Protein AF-A0A934YMT5-F1 (afdb_monomer)

Structure (mmCIF, N/CA/C/O backbone):
data_AF-A0A934YMT5-F1
#
_entry.id   AF-A0A934YMT5-F1
#
loop_
_atom_site.group_PDB
_atom_site.id
_atom_site.type_symbol
_atom_site.label_atom_id
_atom_site.label_alt_id
_atom_site.label_comp_id
_atom_site.label_asym_id
_atom_site.label_entity_id
_atom_site.label_seq_id
_atom_site.pdbx_PDB_ins_code
_atom_site.Cartn_x
_atom_site.Cartn_y
_atom_site.Cartn_z
_atom_site.occupancy
_atom_site.B_iso_or_equiv
_atom_site.auth_seq_id
_atom_site.auth_comp_id
_atom_site.auth_asym_id
_atom_site.auth_atom_id
_atom_site.pdbx_PDB_model_num
ATOM 1 N N . MET A 1 1 ? -39.160 -23.203 -34.535 1.00 41.34 1 MET A N 1
ATOM 2 C CA . MET A 1 1 ? -38.185 -22.543 -35.437 1.00 41.34 1 MET A CA 1
ATOM 3 C C . MET A 1 1 ? -38.572 -21.071 -35.414 1.00 41.34 1 MET A C 1
ATOM 5 O O . MET A 1 1 ? -39.717 -20.798 -35.720 1.00 41.34 1 MET A O 1
ATOM 9 N N . PHE A 1 2 ? -37.826 -20.118 -34.861 1.00 33.72 2 PHE A N 1
ATOM 10 C CA . PHE A 1 2 ? -36.416 -19.795 -35.065 1.00 33.72 2 PHE A CA 1
ATOM 11 C C . PHE A 1 2 ? -35.796 -19.212 -33.784 1.00 33.72 2 PHE A C 1
ATOM 13 O O . PHE A 1 2 ? -36.423 -18.409 -33.099 1.00 33.72 2 PHE A O 1
ATOM 20 N N . ALA A 1 3 ? -34.560 -19.614 -33.491 1.00 38.00 3 ALA A N 1
ATOM 21 C CA . ALA A 1 3 ? -33.675 -18.947 -32.544 1.00 38.00 3 ALA A CA 1
ATOM 22 C C . ALA A 1 3 ? -32.803 -17.954 -33.328 1.00 38.00 3 ALA A C 1
ATOM 24 O O . ALA A 1 3 ? -32.240 -18.323 -34.356 1.00 38.00 3 ALA A O 1
ATOM 25 N N . GLY A 1 4 ? -32.696 -16.712 -32.857 1.00 36.62 4 GLY A N 1
ATOM 26 C CA . GLY A 1 4 ? -31.834 -15.682 -33.439 1.00 36.62 4 GLY A CA 1
ATOM 27 C C . GLY A 1 4 ? -31.045 -14.991 -32.337 1.00 36.62 4 GLY A C 1
ATOM 28 O O . GLY A 1 4 ? -31.452 -13.944 -31.848 1.00 36.62 4 GLY A O 1
ATOM 29 N N . GLY A 1 5 ? -29.954 -15.626 -31.903 1.00 38.06 5 GLY A N 1
ATOM 30 C CA . GLY A 1 5 ? -28.989 -15.033 -30.983 1.00 38.06 5 GLY A CA 1
ATOM 31 C C . GLY A 1 5 ? -28.155 -13.974 -31.699 1.00 38.06 5 GLY A C 1
ATOM 32 O O . GLY A 1 5 ? -27.601 -14.228 -32.766 1.00 38.06 5 GLY A O 1
ATOM 33 N N . VAL A 1 6 ? -28.076 -12.783 -31.110 1.00 37.28 6 VAL A N 1
ATOM 34 C CA . VAL A 1 6 ? -27.176 -11.715 -31.548 1.00 37.28 6 VAL A CA 1
ATOM 35 C C . VAL A 1 6 ? -25.778 -12.046 -31.029 1.00 37.28 6 VAL A C 1
ATOM 37 O O . VAL A 1 6 ? -25.510 -11.955 -29.833 1.00 37.28 6 VAL A O 1
ATOM 40 N N . SER A 1 7 ? -24.894 -12.466 -31.930 1.00 39.88 7 SER A N 1
ATOM 41 C CA . SER A 1 7 ? -23.474 -12.663 -31.643 1.00 39.88 7 SER A CA 1
ATOM 42 C C . SER A 1 7 ? -22.788 -11.304 -31.526 1.00 39.88 7 SER A C 1
ATOM 44 O O . SER A 1 7 ? -22.722 -10.545 -32.491 1.00 39.88 7 SER A O 1
ATOM 46 N N . VAL A 1 8 ? -22.270 -10.995 -30.339 1.00 37.81 8 VAL A N 1
ATOM 47 C CA . VAL A 1 8 ? -21.387 -9.848 -30.113 1.00 37.81 8 VAL A CA 1
ATOM 48 C C . VAL A 1 8 ? -20.026 -10.186 -30.723 1.00 37.81 8 VAL A C 1
ATOM 50 O O . VAL A 1 8 ? -19.310 -11.049 -30.218 1.00 37.81 8 VAL A O 1
ATOM 53 N N . SER A 1 9 ? -19.679 -9.531 -31.830 1.00 41.75 9 SER A N 1
ATOM 54 C CA . SER A 1 9 ? -18.351 -9.622 -32.436 1.00 41.75 9 SER A CA 1
ATOM 55 C C . SER A 1 9 ? -17.320 -9.025 -31.480 1.00 41.75 9 SER A C 1
ATOM 57 O O . SER A 1 9 ? -17.305 -7.817 -31.245 1.00 41.75 9 SER A O 1
ATOM 59 N N . ALA A 1 10 ? -16.460 -9.871 -30.917 1.00 40.41 10 ALA A N 1
ATOM 60 C CA . ALA A 1 10 ? -15.280 -9.424 -30.198 1.00 40.41 10 ALA A CA 1
ATOM 61 C C . ALA A 1 10 ? -14.370 -8.671 -31.179 1.00 40.41 10 ALA A C 1
ATOM 63 O O . ALA A 1 10 ? -13.837 -9.265 -32.117 1.00 40.41 10 ALA A O 1
ATOM 64 N N . SER A 1 11 ? -14.193 -7.365 -30.968 1.00 39.66 11 SER A N 1
ATOM 65 C CA . SER A 1 11 ? -13.089 -6.622 -31.570 1.00 39.66 11 SER A CA 1
ATOM 66 C C . SER A 1 11 ? -11.792 -7.286 -31.124 1.00 39.66 11 SER A C 1
ATOM 68 O O . SER A 1 11 ? -11.364 -7.126 -29.981 1.00 39.66 11 SER A O 1
ATOM 70 N N . ALA A 1 12 ? -11.189 -8.071 -32.015 1.00 42.81 12 ALA A N 1
ATOM 71 C CA . ALA A 1 12 ? -9.830 -8.538 -31.847 1.00 42.81 12 ALA A CA 1
ATOM 72 C C . ALA A 1 12 ? -8.948 -7.292 -31.744 1.00 42.81 12 ALA A C 1
ATOM 74 O O . ALA A 1 12 ? -8.786 -6.554 -32.716 1.00 42.81 12 ALA A O 1
ATOM 75 N N . VAL A 1 13 ? -8.425 -7.028 -30.548 1.00 40.69 13 VAL A N 1
ATOM 76 C CA . VAL A 1 13 ? -7.322 -6.088 -30.373 1.00 40.69 13 VAL A CA 1
ATOM 77 C C . VAL A 1 13 ? -6.210 -6.623 -31.265 1.00 40.69 13 VAL A C 1
ATOM 79 O O . VAL A 1 13 ? -5.659 -7.690 -30.992 1.00 40.69 13 VAL A O 1
ATOM 82 N N . ALA A 1 14 ? -5.973 -5.955 -32.394 1.00 48.72 14 ALA A N 1
ATOM 83 C CA . ALA A 1 14 ? -4.925 -6.347 -33.317 1.00 48.72 14 ALA A CA 1
ATOM 84 C C . ALA A 1 14 ? -3.621 -6.400 -32.519 1.00 48.72 14 ALA A C 1
ATOM 86 O O . ALA A 1 14 ? -3.263 -5.425 -31.854 1.00 48.72 14 ALA A O 1
ATOM 87 N N . ALA A 1 15 ? -2.951 -7.555 -32.534 1.00 48.06 15 ALA A N 1
ATOM 88 C CA . ALA A 1 15 ? -1.628 -7.661 -31.944 1.00 48.06 15 ALA A CA 1
ATOM 89 C C . ALA A 1 15 ? -0.752 -6.545 -32.541 1.00 48.06 15 ALA A C 1
ATOM 91 O O . ALA A 1 15 ? -0.858 -6.284 -33.747 1.00 48.06 15 ALA A O 1
ATOM 92 N N . PRO A 1 16 ? 0.065 -5.857 -31.725 1.00 55.25 16 PRO A N 1
ATOM 93 C CA . PRO A 1 16 ? 0.937 -4.811 -32.235 1.00 55.25 16 PRO A CA 1
ATOM 94 C C . PRO A 1 16 ? 1.795 -5.380 -33.375 1.00 55.25 16 PRO A C 1
ATOM 96 O O . PRO A 1 16 ? 2.191 -6.551 -33.318 1.00 55.25 16 PRO A O 1
ATOM 99 N N . PRO A 1 17 ? 2.037 -4.597 -34.439 1.00 53.50 17 PRO A N 1
ATOM 100 C CA . PRO A 1 17 ? 2.792 -5.084 -35.579 1.00 53.50 17 PRO A CA 1
ATOM 101 C C . PRO A 1 17 ? 4.208 -5.495 -35.142 1.00 53.50 17 PRO A C 1
ATOM 103 O O . PRO A 1 17 ? 4.767 -4.889 -34.228 1.00 53.50 17 PRO A O 1
ATOM 106 N N . PRO A 1 18 ? 4.792 -6.528 -35.774 1.00 62.19 18 PRO A N 1
ATOM 107 C CA . PRO A 1 18 ? 6.172 -6.917 -35.517 1.00 62.19 18 PRO A CA 1
ATOM 108 C C . PRO A 1 18 ? 7.135 -5.786 -35.893 1.00 62.19 18 PRO A C 1
ATOM 110 O O . PRO A 1 18 ? 6.915 -5.078 -36.880 1.00 62.19 18 PRO A O 1
ATOM 113 N N . ASP A 1 19 ? 8.229 -5.655 -35.145 1.00 62.91 19 ASP A N 1
ATOM 114 C CA . ASP A 1 19 ? 9.276 -4.683 -35.454 1.00 62.91 19 ASP A CA 1
ATOM 115 C C . ASP A 1 19 ? 10.046 -5.131 -36.697 1.00 62.91 19 ASP A C 1
ATOM 117 O O . ASP A 1 19 ? 10.652 -6.208 -36.708 1.00 62.91 19 ASP A O 1
ATOM 121 N N . CYS A 1 20 ? 10.024 -4.303 -37.746 1.00 63.94 20 CYS A N 1
ATOM 122 C CA . CYS A 1 20 ? 10.660 -4.591 -39.029 1.00 63.94 20 CYS A CA 1
ATOM 123 C C . CYS A 1 20 ? 11.733 -3.547 -39.386 1.00 63.94 20 CYS A C 1
ATOM 125 O O . CYS A 1 20 ? 11.503 -2.345 -39.264 1.00 63.94 20 CYS A O 1
ATOM 127 N N . GLY A 1 21 ? 12.893 -3.989 -39.883 1.00 65.25 21 GLY A N 1
ATOM 128 C CA . GLY A 1 21 ? 14.029 -3.112 -40.205 1.00 65.25 21 GLY A CA 1
ATOM 129 C C . GLY A 1 21 ? 14.984 -3.697 -41.248 1.00 65.25 21 GLY A C 1
ATOM 130 O O . GLY A 1 21 ? 14.818 -4.838 -41.671 1.00 65.25 21 GLY A O 1
ATOM 131 N N . THR A 1 22 ? 15.974 -2.913 -41.686 1.00 58.25 22 THR A N 1
ATOM 132 C CA . THR A 1 22 ? 16.955 -3.317 -42.718 1.00 58.25 22 THR A CA 1
ATOM 133 C C . THR A 1 22 ? 18.221 -3.922 -42.097 1.00 58.25 22 THR A C 1
ATOM 135 O O . THR A 1 22 ? 18.597 -3.505 -41.003 1.00 58.25 22 THR A O 1
ATOM 138 N N . GLY A 1 23 ? 18.895 -4.897 -42.741 1.00 55.75 23 GLY A N 1
ATOM 139 C CA . GLY A 1 23 ? 20.159 -5.385 -42.154 1.00 55.75 23 GLY A CA 1
ATOM 140 C C . GLY A 1 23 ? 21.052 -6.435 -42.836 1.00 55.75 23 GLY A C 1
ATOM 141 O O . GLY A 1 23 ? 22.239 -6.385 -42.550 1.00 55.75 23 GLY A O 1
ATOM 142 N N . LEU A 1 24 ? 20.590 -7.364 -43.694 1.00 51.75 24 LEU A N 1
ATOM 143 C CA . LEU A 1 24 ? 21.428 -8.461 -44.274 1.00 51.75 24 LEU A CA 1
ATOM 144 C C . LEU A 1 24 ? 20.864 -9.007 -45.6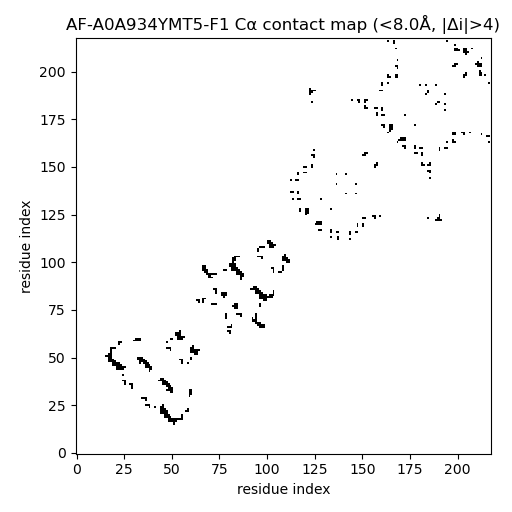21 1.00 51.75 24 LEU A C 1
ATOM 146 O O . LEU A 1 24 ? 20.193 -8.252 -46.314 1.00 51.75 24 LEU A O 1
ATOM 150 N N . VAL A 1 25 ? 21.144 -10.260 -46.034 1.00 56.66 25 VAL A N 1
ATOM 151 C CA . VAL A 1 25 ? 20.619 -10.976 -47.233 1.00 56.66 25 VAL A CA 1
ATOM 152 C C . VAL A 1 25 ? 19.818 -12.213 -46.773 1.00 56.66 25 VAL A C 1
ATOM 154 O O . VAL A 1 25 ? 20.349 -12.997 -45.987 1.00 56.66 25 VAL A O 1
ATOM 157 N N . CYS A 1 26 ? 18.577 -12.434 -47.253 1.00 57.91 26 CYS A N 1
ATOM 158 C CA . CYS A 1 26 ? 17.745 -13.617 -46.915 1.00 57.91 26 CYS A CA 1
ATOM 159 C C . CYS A 1 26 ? 18.254 -14.903 -47.622 1.00 57.91 26 CYS A C 1
ATOM 161 O O . CYS A 1 26 ? 17.485 -15.602 -48.287 1.00 57.91 26 CYS A O 1
ATOM 163 N N . ALA A 1 27 ? 19.541 -15.235 -47.545 1.00 54.91 27 ALA A N 1
ATOM 164 C CA . ALA A 1 27 ? 20.053 -16.460 -48.156 1.00 54.91 27 ALA A CA 1
ATOM 165 C C . ALA A 1 27 ? 19.703 -17.677 -47.274 1.00 54.91 27 ALA A C 1
ATOM 167 O O . ALA A 1 27 ? 20.425 -17.988 -46.333 1.00 54.91 27 ALA A O 1
ATOM 168 N N . GLY A 1 28 ? 18.586 -18.354 -47.572 1.00 56.03 28 GLY A N 1
ATOM 169 C CA . GLY A 1 28 ? 18.241 -19.668 -46.997 1.00 56.03 28 GLY A CA 1
ATOM 170 C C . GLY A 1 28 ? 17.087 -19.718 -45.983 1.00 56.03 28 GLY A C 1
ATOM 171 O O . GLY A 1 28 ? 16.800 -20.797 -45.475 1.00 56.03 28 GLY A O 1
ATOM 172 N N . GLY A 1 29 ? 16.396 -18.602 -45.715 1.00 55.12 29 GLY A N 1
ATOM 173 C CA . GLY A 1 29 ? 15.238 -18.540 -44.805 1.00 55.12 29 GLY A CA 1
ATOM 174 C C . GLY A 1 29 ? 15.438 -17.598 -43.606 1.00 55.12 29 GLY A C 1
ATOM 175 O O . GLY A 1 29 ? 16.499 -16.984 -43.480 1.00 55.12 29 GLY A O 1
ATOM 176 N N . PRO A 1 30 ? 14.417 -17.414 -42.745 1.00 52.75 30 PRO A N 1
ATOM 177 C CA . PRO A 1 30 ? 14.550 -16.608 -41.532 1.00 52.75 30 PRO A CA 1
ATOM 178 C C . PRO A 1 30 ? 15.609 -17.205 -40.592 1.00 52.75 30 PRO A C 1
ATOM 180 O O . PRO A 1 30 ? 15.679 -18.420 -40.407 1.00 52.75 30 PRO A O 1
ATOM 183 N N . THR A 1 31 ? 16.433 -16.351 -39.979 1.00 56.56 31 THR A N 1
ATOM 184 C CA . THR A 1 31 ? 17.328 -16.755 -38.886 1.00 56.56 31 THR A CA 1
ATOM 185 C C . THR A 1 31 ? 16.506 -17.233 -37.684 1.00 56.56 31 THR A C 1
ATOM 187 O O . THR A 1 31 ? 15.353 -16.832 -37.511 1.00 56.56 31 THR A O 1
ATOM 190 N N . ALA A 1 32 ? 17.081 -18.106 -36.847 1.00 48.47 32 ALA A N 1
ATOM 191 C CA . ALA A 1 32 ? 16.397 -18.643 -35.670 1.00 48.47 32 ALA A CA 1
ATOM 192 C C . ALA A 1 32 ? 15.823 -17.508 -34.797 1.00 48.47 32 ALA A C 1
ATOM 194 O O . ALA A 1 32 ? 16.573 -16.680 -34.282 1.00 48.47 32 ALA A O 1
ATOM 195 N N . GLY A 1 33 ? 14.493 -17.471 -34.661 1.00 50.56 33 GLY A N 1
ATOM 196 C CA . GLY A 1 33 ? 13.767 -16.465 -33.878 1.00 50.56 33 GLY A CA 1
ATOM 197 C C . GLY A 1 33 ? 13.123 -15.321 -34.673 1.00 50.56 33 GLY A C 1
ATOM 198 O O . GLY A 1 33 ? 12.345 -14.581 -34.085 1.00 50.56 33 GLY A O 1
ATOM 199 N N . ALA A 1 34 ? 13.371 -15.173 -35.980 1.00 57.31 34 ALA A N 1
ATOM 200 C CA . ALA A 1 34 ? 12.666 -14.187 -36.808 1.00 57.31 34 ALA A CA 1
ATOM 201 C C . ALA A 1 34 ? 11.275 -14.687 -37.232 1.00 57.31 34 ALA A C 1
ATOM 203 O O . ALA A 1 34 ? 11.108 -15.854 -37.588 1.00 57.31 34 ALA A O 1
ATOM 204 N N . SER A 1 35 ? 10.276 -13.798 -37.227 1.00 63.50 35 SER A N 1
ATOM 205 C CA . SER A 1 35 ? 8.903 -14.132 -37.635 1.00 63.50 35 SER A CA 1
ATOM 206 C C . SER A 1 35 ? 8.717 -14.076 -39.155 1.00 63.50 35 SER A C 1
ATOM 208 O O . SER A 1 35 ? 7.871 -14.791 -39.689 1.00 63.50 35 SER A O 1
ATOM 210 N N . ALA A 1 36 ? 9.522 -13.270 -39.864 1.00 60.84 36 ALA A N 1
ATOM 211 C CA . ALA A 1 36 ? 9.573 -13.222 -41.328 1.00 60.84 36 ALA A CA 1
ATOM 212 C C . ALA A 1 36 ? 10.851 -12.528 -41.854 1.00 60.84 36 ALA A C 1
ATOM 214 O O . ALA A 1 36 ? 11.455 -11.699 -41.172 1.00 60.84 36 ALA A O 1
ATOM 215 N N . CYS A 1 37 ? 11.229 -12.826 -43.103 1.00 65.62 37 CYS A N 1
ATOM 216 C CA . CYS A 1 37 ? 12.281 -12.137 -43.867 1.00 65.62 37 CYS A CA 1
ATOM 217 C C . CYS A 1 37 ? 11.737 -11.801 -45.260 1.00 65.62 37 CYS A C 1
ATOM 219 O O . CYS A 1 37 ? 11.146 -12.667 -45.908 1.00 65.62 37 CYS A O 1
ATOM 221 N N . ARG A 1 38 ? 11.919 -10.564 -45.738 1.00 66.38 38 ARG A N 1
ATOM 222 C CA . ARG A 1 38 ? 11.535 -10.159 -47.099 1.00 66.38 38 ARG A CA 1
ATOM 223 C C . ARG A 1 38 ? 12.666 -9.393 -47.775 1.00 66.38 38 ARG A C 1
ATOM 225 O O . ARG A 1 38 ? 13.019 -8.290 -47.364 1.00 66.38 38 ARG A O 1
ATOM 232 N N . GLN A 1 39 ? 13.171 -9.942 -48.875 1.00 64.19 39 GLN A N 1
ATOM 233 C CA . GLN A 1 39 ? 14.161 -9.306 -49.740 1.00 64.19 39 GLN A CA 1
ATOM 234 C C . GLN A 1 39 ? 13.536 -9.064 -51.119 1.00 64.19 39 GLN A C 1
ATOM 236 O O . GLN A 1 39 ? 12.979 -9.985 -51.711 1.00 64.19 39 GLN A O 1
ATOM 241 N N . ARG A 1 40 ? 13.566 -7.819 -51.619 1.00 58.81 40 ARG A N 1
ATOM 242 C CA . ARG A 1 40 ? 12.963 -7.486 -52.927 1.00 58.81 40 ARG A CA 1
ATOM 243 C C . ARG A 1 40 ? 13.845 -7.873 -54.121 1.00 58.81 40 ARG A C 1
ATOM 245 O O . ARG A 1 40 ? 13.275 -8.177 -55.153 1.00 58.81 40 ARG A O 1
ATOM 252 N N . ASN A 1 41 ? 15.176 -7.850 -53.983 1.00 61.84 41 ASN A N 1
ATOM 253 C CA . ASN A 1 41 ? 16.186 -8.259 -54.979 1.00 61.84 41 ASN A CA 1
ATOM 254 C C . ASN A 1 41 ? 17.534 -8.524 -54.273 1.00 61.84 41 ASN A C 1
ATOM 256 O O . ASN A 1 41 ? 17.738 -8.021 -53.168 1.00 61.84 41 ASN A O 1
ATOM 260 N N . ALA A 1 42 ? 18.471 -9.244 -54.908 1.00 59.06 42 ALA A N 1
ATOM 261 C CA . ALA A 1 42 ? 19.776 -9.606 -54.321 1.00 59.06 42 ALA A CA 1
ATOM 262 C C . ALA A 1 42 ? 20.616 -8.400 -53.837 1.00 59.06 42 ALA A C 1
ATOM 264 O O . ALA A 1 42 ? 21.414 -8.533 -52.916 1.00 59.06 42 ALA A O 1
ATOM 265 N N . THR A 1 43 ? 20.393 -7.219 -54.418 1.00 55.91 43 THR A N 1
ATOM 266 C CA . THR A 1 43 ? 21.045 -5.940 -54.083 1.00 55.91 43 THR A CA 1
ATOM 267 C C . THR A 1 43 ? 20.190 -5.000 -53.224 1.00 55.91 43 THR A C 1
ATOM 269 O O . THR A 1 43 ? 20.650 -3.923 -52.855 1.00 55.91 43 THR A O 1
ATOM 272 N N . ALA A 1 44 ? 18.947 -5.369 -52.897 1.00 58.62 44 ALA A N 1
ATOM 273 C CA . ALA A 1 44 ? 18.068 -4.556 -52.058 1.00 58.62 44 ALA A CA 1
ATOM 274 C C . ALA A 1 44 ? 18.282 -4.859 -50.569 1.00 58.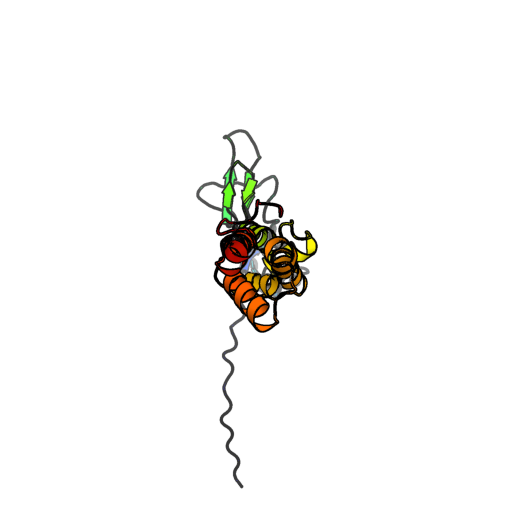62 44 ALA A C 1
ATOM 276 O O . ALA A 1 44 ? 18.498 -6.011 -50.190 1.00 58.62 44 ALA A O 1
ATOM 277 N N . ALA A 1 45 ? 18.146 -3.829 -49.727 1.00 56.78 45 ALA A N 1
ATOM 278 C CA . ALA A 1 45 ? 18.160 -3.971 -48.276 1.00 56.78 45 ALA A CA 1
ATOM 279 C C . ALA A 1 45 ? 17.086 -4.979 -47.834 1.00 56.78 45 ALA A C 1
ATOM 281 O O . ALA A 1 45 ? 15.893 -4.789 -48.086 1.00 56.78 45 ALA A O 1
ATOM 282 N N . THR A 1 46 ? 17.512 -6.071 -47.205 1.00 63.16 46 THR A N 1
ATOM 283 C CA . THR A 1 46 ? 16.587 -7.080 -46.686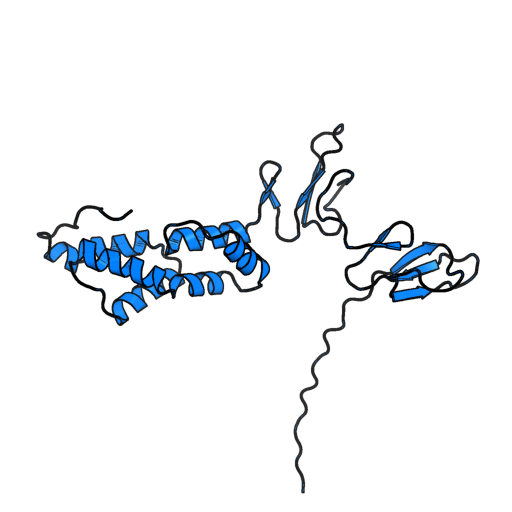 1.00 63.16 46 THR A CA 1
ATOM 284 C C . THR A 1 46 ? 15.877 -6.555 -45.458 1.00 63.16 46 THR A C 1
ATOM 286 O O . THR A 1 46 ? 16.534 -6.051 -44.546 1.00 63.16 46 THR A O 1
ATOM 289 N N . VAL A 1 47 ? 14.556 -6.728 -45.428 1.00 63.53 47 VAL A N 1
ATOM 290 C CA . VAL A 1 47 ? 13.724 -6.407 -44.274 1.00 63.53 47 VAL A CA 1
ATOM 291 C C . VAL A 1 47 ? 13.534 -7.660 -43.426 1.00 63.53 47 VAL A C 1
ATOM 293 O O . VAL A 1 47 ? 12.974 -8.651 -43.900 1.00 63.53 47 VAL A O 1
ATOM 296 N N . TYR A 1 48 ? 13.989 -7.612 -42.179 1.00 67.12 48 TYR A N 1
ATOM 297 C CA . TYR A 1 48 ? 13.723 -8.636 -41.168 1.00 67.12 48 TYR A CA 1
ATOM 298 C C . TYR A 1 48 ? 12.619 -8.142 -40.252 1.00 67.12 48 TYR A C 1
ATOM 300 O O . TYR A 1 48 ? 12.597 -6.954 -39.942 1.00 67.12 48 TYR A O 1
ATOM 308 N N . CYS A 1 49 ? 11.737 -9.041 -39.823 1.00 67.12 49 CYS A N 1
ATOM 309 C CA . CYS A 1 49 ? 10.724 -8.754 -38.817 1.00 67.12 49 CYS A CA 1
ATOM 310 C C . CYS A 1 49 ? 10.907 -9.695 -37.625 1.00 67.12 49 CYS A C 1
ATOM 312 O O . CYS A 1 49 ? 11.028 -10.914 -37.800 1.00 67.12 49 CYS A O 1
ATOM 314 N N . CYS A 1 50 ? 10.935 -9.130 -36.422 1.00 68.38 50 CYS A N 1
ATOM 315 C CA . CYS A 1 50 ? 11.032 -9.896 -35.187 1.00 68.38 50 CYS A CA 1
ATOM 316 C C . CYS A 1 50 ? 9.652 -10.106 -34.546 1.00 68.38 50 CYS A C 1
ATOM 318 O O . CYS A 1 50 ? 8.733 -9.317 -34.780 1.00 68.38 50 CYS A O 1
ATOM 320 N N . PRO A 1 51 ? 9.464 -11.180 -33.758 1.00 68.50 51 PRO A N 1
ATOM 321 C CA . PRO A 1 51 ? 8.282 -11.344 -32.923 1.00 68.50 51 PRO A CA 1
ATOM 322 C C . PRO A 1 51 ? 8.050 -10.121 -32.031 1.00 68.50 51 PRO A C 1
ATOM 324 O O . PRO A 1 51 ? 8.997 -9.436 -31.641 1.00 68.50 51 PRO A O 1
ATOM 327 N N . VAL A 1 52 ? 6.788 -9.879 -31.678 1.00 61.47 52 VAL A N 1
ATOM 328 C CA . VAL A 1 52 ? 6.396 -8.784 -30.781 1.00 61.47 52 VAL A CA 1
ATOM 329 C C . VAL A 1 52 ? 7.254 -8.801 -29.511 1.00 61.47 52 VAL A C 1
ATOM 331 O O . VAL A 1 52 ? 7.371 -9.831 -28.848 1.00 61.47 52 VAL A O 1
ATOM 334 N N . GLY A 1 53 ? 7.844 -7.650 -29.179 1.00 61.44 53 GLY A N 1
ATOM 335 C CA . GLY A 1 53 ? 8.674 -7.466 -27.985 1.00 61.44 53 GLY A CA 1
ATOM 336 C C . GLY A 1 53 ? 10.160 -7.796 -28.160 1.00 61.44 53 GLY A C 1
ATOM 337 O O . GLY A 1 53 ? 10.909 -7.674 -27.197 1.00 61.44 53 GLY A O 1
ATOM 338 N N . GLN A 1 54 ? 10.610 -8.192 -29.352 1.00 66.75 54 GLN A N 1
ATOM 339 C CA . GLN A 1 54 ? 12.026 -8.389 -29.682 1.00 66.75 54 GLN A CA 1
ATOM 340 C C . GLN A 1 54 ? 12.516 -7.294 -30.628 1.00 66.75 54 GLN A C 1
ATOM 342 O O . GLN A 1 54 ? 11.752 -6.808 -31.455 1.00 66.75 54 GLN A O 1
ATOM 347 N N . ARG A 1 55 ? 13.806 -6.948 -30.559 1.00 69.00 55 ARG A N 1
ATOM 348 C CA . ARG A 1 55 ? 14.420 -6.003 -31.510 1.00 69.00 55 ARG A CA 1
ATOM 349 C C . ARG A 1 55 ? 15.405 -6.697 -32.443 1.00 69.00 55 ARG A C 1
ATOM 351 O O . ARG A 1 55 ? 15.906 -7.778 -32.136 1.00 69.00 55 ARG A O 1
ATOM 358 N N . ILE A 1 56 ? 15.755 -6.017 -33.531 1.00 62.50 56 ILE A N 1
ATOM 359 C CA . ILE A 1 56 ? 16.830 -6.425 -34.440 1.00 62.50 56 ILE A CA 1
ATOM 360 C C . ILE A 1 56 ? 18.162 -5.864 -33.919 1.00 62.50 56 ILE A C 1
ATOM 362 O O . ILE A 1 56 ? 18.320 -4.650 -33.816 1.00 62.50 56 ILE A O 1
ATOM 366 N N . ASP A 1 57 ? 19.123 -6.738 -33.615 1.00 63.00 57 ASP A N 1
ATOM 367 C CA . ASP A 1 57 ? 20.515 -6.388 -33.297 1.00 63.00 57 ASP A CA 1
ATOM 368 C C . ASP A 1 57 ? 21.458 -7.219 -34.177 1.00 63.00 57 ASP A C 1
ATOM 370 O O . ASP A 1 57 ? 21.395 -8.449 -34.173 1.00 63.00 57 ASP A O 1
ATOM 374 N N . ASN A 1 58 ? 22.287 -6.559 -34.994 1.00 60.16 58 ASN A N 1
ATOM 375 C CA . ASN A 1 58 ? 23.196 -7.209 -35.955 1.00 60.16 58 ASN A CA 1
ATOM 376 C C . ASN A 1 58 ? 22.537 -8.324 -36.804 1.00 60.16 58 ASN A C 1
ATOM 378 O O . ASN A 1 58 ? 23.122 -9.382 -37.039 1.00 60.16 58 ASN A O 1
ATOM 382 N N . GLY A 1 59 ? 21.290 -8.108 -37.241 1.00 58.28 59 GLY A N 1
ATOM 383 C CA . GLY A 1 59 ? 20.541 -9.067 -38.064 1.00 58.28 59 GLY A CA 1
ATOM 384 C C . GLY A 1 59 ? 19.983 -10.284 -37.311 1.00 58.28 59 GLY A C 1
ATOM 385 O O . GLY A 1 59 ? 19.527 -11.237 -37.946 1.00 58.28 59 GLY A O 1
ATOM 386 N N . LYS A 1 60 ? 19.998 -10.273 -35.972 1.00 58.00 60 LYS A N 1
ATOM 387 C CA . LYS A 1 60 ? 19.361 -11.287 -35.121 1.00 58.00 60 LYS A CA 1
ATOM 388 C C . LYS A 1 60 ? 18.216 -10.667 -34.335 1.00 58.00 60 LYS A C 1
ATOM 390 O O . LYS A 1 60 ? 18.325 -9.536 -33.865 1.00 58.00 60 LYS A O 1
ATOM 395 N N . CYS A 1 61 ? 17.144 -11.431 -34.157 1.00 60.09 61 CYS A N 1
ATOM 396 C CA . CYS A 1 61 ? 16.135 -11.074 -33.176 1.00 60.09 61 CYS A CA 1
ATOM 397 C C . CYS A 1 61 ? 16.701 -11.356 -31.790 1.00 60.09 61 CYS A C 1
ATOM 399 O O . CYS A 1 61 ? 17.038 -12.493 -31.456 1.00 60.09 61 CYS A O 1
ATOM 401 N N . VAL A 1 62 ? 16.867 -10.295 -31.012 1.00 62.56 62 VAL A N 1
ATOM 402 C CA . VAL A 1 62 ? 17.320 -10.380 -29.630 1.00 62.56 62 VAL A CA 1
ATOM 403 C C . VAL A 1 62 ? 16.164 -10.029 -28.710 1.00 62.56 62 VAL A C 1
ATOM 405 O O . VAL A 1 62 ? 15.271 -9.253 -29.065 1.00 62.56 62 VAL A O 1
ATOM 408 N N . ALA A 1 63 ? 16.200 -10.603 -27.507 1.00 57.59 63 ALA A N 1
ATOM 409 C CA . ALA A 1 63 ? 15.351 -10.172 -26.407 1.00 57.59 63 ALA A CA 1
ATOM 410 C C . ALA A 1 63 ? 15.394 -8.632 -26.282 1.00 57.59 63 ALA A C 1
ATOM 412 O O . ALA A 1 63 ? 16.403 -8.011 -26.656 1.00 57.59 63 ALA A O 1
ATOM 413 N N . PRO A 1 64 ? 14.321 -7.998 -25.780 1.00 59.38 64 PRO A N 1
ATOM 414 C CA . PRO A 1 64 ? 14.319 -6.556 -25.573 1.00 59.38 64 PRO A CA 1
ATOM 415 C C . PRO A 1 64 ? 15.556 -6.157 -24.765 1.00 59.38 64 PRO A C 1
ATOM 417 O O . PRO A 1 64 ? 16.101 -6.957 -23.999 1.00 59.38 64 PRO A O 1
ATOM 420 N N . ALA A 1 65 ? 16.072 -4.948 -25.004 1.00 50.97 65 ALA A N 1
ATOM 421 C CA . ALA A 1 65 ? 17.321 -4.517 -24.372 1.00 50.97 65 ALA A CA 1
ATOM 422 C C . ALA A 1 65 ? 17.141 -4.660 -22.876 1.00 50.97 65 ALA A C 1
ATOM 424 O O . ALA A 1 65 ? 16.045 -4.361 -22.393 1.00 50.97 65 ALA A O 1
ATOM 425 N N . PRO A 1 66 ? 18.180 -5.088 -22.140 1.00 49.03 66 PRO A N 1
ATOM 426 C CA . PRO A 1 66 ? 18.150 -4.845 -20.719 1.00 49.03 66 PRO A CA 1
ATOM 427 C C . PRO A 1 66 ? 17.864 -3.353 -20.557 1.00 49.03 66 PRO A C 1
ATOM 429 O O . PRO A 1 66 ? 18.561 -2.502 -21.109 1.00 49.03 66 PRO A O 1
ATOM 432 N N . VAL A 1 67 ? 16.766 -3.072 -19.866 1.00 53.56 67 VAL A N 1
ATOM 433 C CA . VAL A 1 67 ? 16.164 -1.745 -19.712 1.00 53.56 67 VAL A CA 1
ATOM 434 C C . VAL A 1 67 ? 17.153 -0.736 -19.094 1.00 53.56 67 VAL A C 1
ATOM 436 O O . VAL A 1 67 ? 16.973 0.477 -19.170 1.00 53.56 67 VAL A O 1
ATOM 439 N N . CYS A 1 68 ? 18.243 -1.254 -18.524 1.00 50.00 68 CYS A N 1
ATOM 440 C CA . CYS A 1 68 ? 19.370 -0.548 -17.940 1.00 50.00 68 CYS A CA 1
ATOM 441 C C . CYS A 1 68 ? 20.672 -1.368 -18.082 1.00 50.00 68 CYS A C 1
ATOM 443 O O . CYS A 1 68 ? 20.646 -2.594 -17.959 1.00 50.00 68 CYS A O 1
ATOM 445 N N . GLY A 1 69 ? 21.824 -0.712 -18.297 1.00 51.91 69 GLY A N 1
ATOM 446 C CA . GLY A 1 69 ? 23.133 -1.381 -18.364 1.00 51.91 69 GLY A CA 1
ATOM 447 C C . GLY A 1 69 ? 24.292 -0.497 -18.851 1.00 51.91 69 GLY A C 1
ATOM 448 O O . GLY A 1 69 ? 24.091 0.626 -19.307 1.00 51.91 69 GLY A O 1
ATOM 449 N N . ARG A 1 70 ? 25.530 -1.011 -18.755 1.00 49.00 70 ARG A N 1
ATOM 450 C CA . ARG A 1 70 ? 26.744 -0.331 -19.252 1.00 49.00 70 ARG A CA 1
ATOM 451 C C . ARG A 1 70 ? 26.746 -0.281 -20.788 1.00 49.00 70 ARG A C 1
ATOM 453 O O . ARG A 1 70 ? 26.410 -1.273 -21.425 1.00 49.00 70 ARG A O 1
ATOM 460 N N . GLY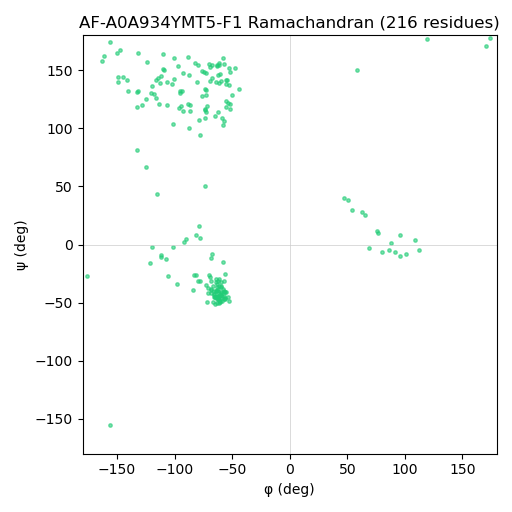 A 1 71 ? 27.187 0.840 -21.368 1.00 50.78 71 GLY A N 1
ATOM 461 C CA . GLY A 1 71 ? 27.346 1.004 -22.825 1.00 50.78 71 GLY A CA 1
ATOM 462 C C . GLY A 1 71 ? 26.173 1.668 -23.560 1.00 50.78 71 GLY A C 1
ATOM 463 O O . GLY A 1 71 ? 26.186 1.707 -24.786 1.00 50.78 71 GLY A O 1
ATOM 464 N N . LEU A 1 72 ? 25.180 2.195 -22.838 1.00 55.56 72 LEU A N 1
ATOM 465 C CA . LEU A 1 72 ? 24.099 3.005 -23.411 1.00 55.56 72 LEU A CA 1
ATOM 466 C C . LEU A 1 72 ? 24.549 4.467 -23.603 1.00 55.56 72 LEU A C 1
ATOM 468 O O . LEU A 1 72 ? 25.472 4.919 -22.933 1.00 55.56 72 LEU A O 1
ATOM 472 N N . TYR A 1 73 ? 23.908 5.203 -24.517 1.00 62.59 73 TYR A N 1
ATOM 473 C CA . TYR A 1 73 ? 24.123 6.637 -24.753 1.00 62.59 73 TYR A CA 1
ATOM 474 C C . TYR A 1 73 ? 22.770 7.342 -24.840 1.00 62.59 73 TYR A C 1
ATOM 476 O O . TYR A 1 73 ? 21.880 6.880 -25.552 1.00 62.59 73 TYR A O 1
ATOM 484 N N . CYS A 1 74 ? 22.615 8.446 -24.113 1.00 63.38 74 CYS A N 1
ATOM 485 C CA . CYS A 1 74 ? 21.342 9.153 -23.976 1.00 63.38 74 CYS A CA 1
ATOM 486 C C . CYS A 1 74 ? 21.495 10.619 -24.381 1.00 63.38 74 CYS A C 1
ATOM 488 O O . CYS A 1 74 ? 21.410 11.517 -23.546 1.00 63.38 74 CYS A O 1
ATOM 490 N N . ALA A 1 75 ? 21.752 10.866 -25.668 1.00 60.34 75 ALA A N 1
ATOM 491 C CA . ALA A 1 75 ? 21.650 12.210 -26.229 1.00 60.34 75 ALA A CA 1
ATOM 492 C C . ALA A 1 75 ? 20.219 12.493 -26.678 1.00 60.34 75 ALA A C 1
ATOM 494 O O . ALA A 1 75 ? 19.716 11.873 -27.612 1.00 60.34 75 ALA A O 1
ATOM 495 N N . GLY A 1 76 ? 19.581 13.460 -26.021 1.00 57.97 76 GLY A N 1
ATOM 496 C CA . GLY A 1 76 ? 18.305 14.029 -26.460 1.00 57.97 76 GLY A CA 1
ATOM 497 C C . GLY A 1 76 ? 17.042 13.290 -26.007 1.00 57.97 76 GLY A C 1
ATOM 498 O O . GLY A 1 76 ? 15.955 13.812 -26.229 1.00 57.97 76 GLY A O 1
ATOM 499 N N . GLY A 1 77 ? 17.143 12.134 -25.339 1.00 64.50 77 GLY A N 1
ATOM 500 C CA . GLY A 1 77 ? 15.974 11.420 -24.813 1.00 64.50 77 GLY A CA 1
ATOM 501 C C . GLY A 1 77 ? 16.278 10.044 -24.200 1.00 64.50 77 GLY A C 1
ATOM 502 O O . GLY A 1 77 ? 17.437 9.617 -24.190 1.00 64.50 77 GLY A O 1
ATOM 503 N N . PRO A 1 78 ? 15.253 9.355 -23.657 1.00 64.12 78 PRO A N 1
ATOM 504 C CA . PRO A 1 78 ? 15.372 7.989 -23.148 1.00 64.12 78 PRO A CA 1
ATOM 505 C C . PRO A 1 78 ? 15.735 6.984 -24.252 1.00 64.12 78 PRO A C 1
ATOM 507 O O . PRO A 1 78 ? 15.428 7.192 -25.425 1.00 64.12 78 PRO A O 1
ATOM 510 N N . THR A 1 79 ? 16.365 5.870 -23.874 1.00 63.88 79 THR A N 1
ATOM 511 C CA . THR A 1 79 ? 16.602 4.743 -24.792 1.00 63.88 79 THR A CA 1
ATOM 512 C C . THR A 1 79 ? 15.339 3.884 -24.933 1.00 63.88 79 THR A C 1
ATOM 514 O O . THR 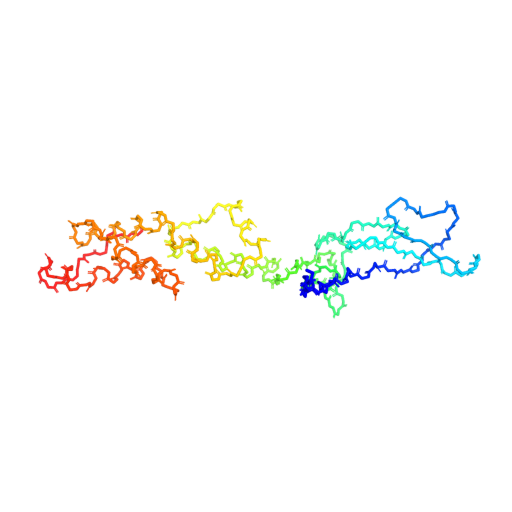A 1 79 ? 14.521 3.862 -24.011 1.00 63.88 79 THR A O 1
ATOM 517 N N . PRO A 1 80 ? 15.147 3.160 -26.054 1.00 61.88 80 PRO A N 1
ATOM 518 C CA . PRO A 1 80 ? 13.990 2.283 -26.225 1.00 61.88 80 PRO A CA 1
ATOM 519 C C . PRO A 1 80 ? 13.848 1.286 -25.064 1.00 61.88 80 PRO A C 1
ATOM 521 O O . PRO A 1 80 ? 14.765 0.513 -24.791 1.00 61.88 80 PRO A O 1
ATOM 524 N N . GLY A 1 81 ? 12.698 1.315 -24.387 1.00 58.62 81 GLY A N 1
ATOM 525 C CA . GLY A 1 81 ? 12.408 0.494 -23.204 1.00 58.62 81 GLY A CA 1
ATOM 526 C C . GLY A 1 81 ? 12.647 1.183 -21.853 1.00 58.62 81 GLY A C 1
ATOM 527 O O . GLY A 1 81 ? 12.214 0.649 -20.836 1.00 58.62 81 GLY A O 1
ATOM 528 N N . ALA A 1 82 ? 13.269 2.366 -21.823 1.00 67.00 82 ALA A N 1
ATOM 529 C CA . ALA A 1 82 ? 13.444 3.173 -20.616 1.00 67.00 82 ALA A CA 1
ATOM 530 C C . ALA A 1 82 ? 12.521 4.405 -20.622 1.00 67.00 82 ALA A C 1
ATOM 532 O O . ALA A 1 82 ? 12.375 5.077 -21.641 1.00 67.00 82 ALA A O 1
ATOM 533 N N . SER A 1 83 ? 11.933 4.750 -19.475 1.00 73.50 83 SER A N 1
ATOM 534 C CA . SER A 1 83 ? 11.153 5.990 -19.290 1.00 73.50 83 SER A CA 1
ATOM 535 C C . SER A 1 83 ? 12.032 7.209 -19.017 1.00 73.50 83 SER A C 1
ATOM 537 O O . SER A 1 83 ? 11.637 8.342 -19.283 1.00 73.50 83 SER A O 1
ATOM 539 N N . ALA A 1 84 ? 13.225 6.991 -18.464 1.00 73.31 84 ALA A N 1
ATOM 540 C CA . ALA A 1 84 ? 14.176 8.040 -18.138 1.00 73.31 84 ALA A CA 1
ATOM 541 C C . ALA A 1 84 ? 15.598 7.540 -18.355 1.00 73.31 84 ALA A C 1
ATOM 543 O O . ALA A 1 84 ? 15.908 6.384 -18.068 1.00 73.31 84 ALA A O 1
ATOM 544 N N . CYS A 1 85 ? 16.470 8.431 -18.818 1.00 74.50 85 CYS A N 1
ATOM 545 C CA . CYS A 1 85 ? 17.892 8.164 -18.891 1.00 74.50 85 CYS A CA 1
ATOM 546 C C . CYS A 1 85 ? 18.721 9.402 -18.530 1.00 74.50 85 CYS A C 1
ATOM 548 O O . CYS A 1 85 ? 18.361 10.516 -18.910 1.00 74.50 85 CYS A O 1
ATOM 550 N N . ARG A 1 86 ? 19.837 9.218 -17.814 1.00 75.00 86 ARG A N 1
ATOM 551 C CA . ARG A 1 86 ? 20.818 10.273 -17.527 1.00 75.00 86 ARG A CA 1
ATOM 552 C C . ARG A 1 86 ? 22.244 9.724 -17.607 1.00 75.00 86 ARG A C 1
ATOM 554 O O . ARG A 1 86 ? 22.549 8.703 -16.998 1.00 75.00 86 ARG A O 1
ATOM 561 N N . GLN A 1 87 ? 23.117 10.442 -18.307 1.00 69.50 87 GLN A N 1
ATOM 562 C CA . GLN A 1 87 ? 24.569 10.241 -18.281 1.00 69.50 87 GLN A CA 1
ATOM 563 C C . GLN A 1 87 ? 25.195 11.215 -17.267 1.00 69.50 87 GLN A C 1
ATOM 565 O O . GLN A 1 87 ? 24.850 12.399 -17.283 1.00 69.50 87 GLN A O 1
ATOM 570 N N . GLN A 1 88 ? 26.074 10.744 -16.375 1.00 62.69 88 GLN A N 1
ATOM 571 C CA . GLN A 1 88 ? 26.861 11.621 -15.495 1.00 62.69 88 GLN A CA 1
ATOM 572 C C . GLN A 1 88 ? 28.213 11.950 -16.146 1.00 62.69 88 GLN A C 1
ATOM 574 O O . GLN A 1 88 ? 29.042 11.066 -16.310 1.00 62.69 88 GLN A O 1
ATOM 579 N N . GLU A 1 89 ? 28.422 13.230 -16.475 1.00 60.44 89 GLU A N 1
ATOM 580 C CA . GLU A 1 89 ? 29.663 13.816 -17.022 1.00 60.44 89 GLU A CA 1
ATOM 581 C C . GLU A 1 89 ? 30.188 13.214 -18.347 1.00 60.44 89 GLU A C 1
ATOM 583 O O . GLU A 1 89 ? 29.984 12.054 -18.693 1.00 60.44 89 GLU A O 1
ATOM 588 N N . SER A 1 90 ? 30.871 14.041 -19.146 1.00 55.75 90 SER A N 1
ATOM 589 C CA . SER A 1 90 ? 31.257 13.727 -20.533 1.00 55.75 90 SER A CA 1
ATOM 590 C C . SER A 1 90 ? 32.307 12.614 -20.684 1.00 55.75 90 SER A C 1
ATOM 592 O O . SER A 1 90 ? 32.571 12.185 -21.807 1.00 55.75 90 SER A O 1
ATOM 594 N N . SER A 1 91 ? 32.902 12.135 -19.586 1.00 52.78 91 SER A N 1
ATOM 595 C CA . SER A 1 91 ? 34.003 11.163 -19.5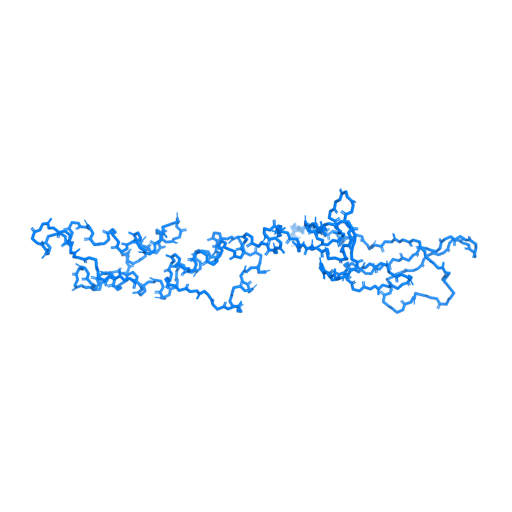90 1.00 52.78 91 SER A CA 1
ATOM 596 C C . SER A 1 91 ? 33.639 9.780 -19.041 1.00 52.78 91 SER A C 1
ATOM 598 O O . SER A 1 91 ? 34.420 8.843 -19.227 1.00 52.78 91 SER A O 1
ATOM 600 N N . THR A 1 92 ? 32.472 9.600 -18.406 1.00 52.59 92 THR A N 1
ATOM 601 C CA . THR A 1 92 ? 32.089 8.297 -17.845 1.00 52.59 92 THR A CA 1
ATOM 602 C C . THR A 1 92 ? 31.076 7.579 -18.743 1.00 52.59 92 THR A C 1
ATOM 604 O O . THR A 1 92 ? 30.135 8.154 -19.292 1.00 52.59 92 THR A O 1
ATOM 607 N N . ARG A 1 93 ? 31.276 6.269 -18.921 1.00 55.66 93 ARG A N 1
ATOM 608 C CA . ARG A 1 93 ? 30.329 5.363 -19.600 1.00 55.66 93 ARG A CA 1
ATOM 609 C C . ARG A 1 93 ? 29.165 4.960 -18.677 1.00 55.66 93 ARG A C 1
ATOM 611 O O . ARG A 1 93 ? 28.502 3.953 -18.935 1.00 55.66 93 ARG A O 1
ATOM 618 N N . GLU A 1 94 ? 28.962 5.685 -17.575 1.00 55.91 94 GLU A N 1
ATOM 619 C CA . GLU A 1 94 ? 27.921 5.407 -16.590 1.00 55.91 94 GLU A CA 1
ATOM 620 C C . GLU A 1 94 ? 26.631 6.109 -17.006 1.00 55.91 94 GLU A C 1
ATOM 622 O O . GLU A 1 94 ? 26.441 7.318 -16.861 1.00 55.91 94 GLU A O 1
ATOM 627 N N . VAL A 1 95 ? 25.751 5.310 -17.600 1.00 67.94 95 VAL A N 1
ATOM 628 C CA . VAL A 1 95 ? 24.437 5.733 -18.057 1.00 67.94 95 VAL A CA 1
ATOM 629 C C . VAL A 1 95 ? 23.387 5.031 -17.216 1.00 67.94 95 VAL A C 1
ATOM 631 O O . VAL A 1 95 ? 23.328 3.802 -17.159 1.00 67.94 95 VAL A O 1
ATOM 634 N N . PHE A 1 96 ? 22.568 5.833 -16.544 1.00 69.06 96 PHE A N 1
ATOM 635 C CA . PHE A 1 96 ? 21.470 5.373 -15.707 1.00 69.06 96 PHE A CA 1
ATOM 636 C C . PHE A 1 96 ? 20.190 5.417 -16.527 1.00 69.06 96 PHE A C 1
ATOM 638 O O . PHE A 1 96 ? 19.770 6.501 -16.923 1.00 69.06 96 PHE A O 1
ATOM 645 N N . CYS A 1 97 ? 19.564 4.265 -16.749 1.00 73.44 97 CYS A N 1
ATOM 646 C CA . CYS A 1 97 ? 18.245 4.162 -17.367 1.00 73.44 97 CYS A CA 1
ATOM 647 C C . CYS A 1 97 ? 17.256 3.578 -16.364 1.00 73.44 97 CYS A C 1
ATOM 649 O O . CYS A 1 97 ? 17.615 2.659 -15.626 1.00 73.44 97 CYS A O 1
ATOM 651 N N . CYS A 1 98 ? 16.022 4.075 -16.369 1.00 74.94 98 CYS A N 1
ATOM 652 C CA . CYS A 1 98 ? 14.947 3.531 -15.551 1.00 74.94 98 CYS A CA 1
ATOM 653 C C . CYS A 1 98 ? 13.865 2.871 -16.404 1.00 74.94 98 CYS A C 1
ATOM 655 O O . CYS A 1 98 ? 13.509 3.429 -17.445 1.00 74.94 98 CYS A O 1
ATOM 657 N N . PRO A 1 99 ? 13.339 1.710 -15.971 1.00 71.88 99 PRO A N 1
ATOM 658 C CA . PRO A 1 99 ? 12.205 1.066 -16.614 1.00 71.88 99 PRO A CA 1
ATOM 659 C C . PRO A 1 99 ? 10.957 1.920 -16.692 1.00 71.88 99 PRO A C 1
ATOM 661 O O . PRO A 1 99 ? 10.792 2.864 -15.926 1.00 71.88 99 PRO A O 1
ATOM 664 N N . GLU A 1 100 ? 10.069 1.538 -17.608 1.00 69.56 100 GLU A N 1
ATOM 665 C CA . GLU A 1 100 ? 8.775 2.182 -17.806 1.00 69.56 100 GLU A CA 1
ATOM 666 C C . GLU A 1 100 ? 8.060 2.476 -16.474 1.00 69.56 100 GLU A C 1
ATOM 668 O O . GLU A 1 100 ? 8.017 1.646 -15.566 1.00 69.56 100 GLU A O 1
ATOM 673 N N . GLY A 1 101 ? 7.534 3.697 -16.337 1.00 69.00 101 GLY A N 1
ATOM 674 C CA . GLY A 1 101 ? 6.855 4.157 -15.121 1.00 69.00 101 GLY A CA 1
ATOM 675 C C . GLY A 1 101 ? 7.775 4.612 -13.980 1.00 69.00 101 GLY A C 1
ATOM 676 O O . GLY A 1 101 ? 7.282 5.170 -13.001 1.00 69.00 101 GLY A O 1
ATOM 677 N N . GLN A 1 102 ? 9.094 4.442 -14.099 1.00 80.38 102 GLN A N 1
ATOM 678 C CA . GLN A 1 102 ? 10.064 4.899 -13.099 1.00 80.38 102 GLN A CA 1
ATOM 679 C C . GLN A 1 102 ? 10.736 6.211 -13.524 1.00 80.38 102 GLN A C 1
ATOM 681 O O . GLN A 1 102 ? 10.743 6.585 -14.697 1.00 80.38 102 GLN A O 1
ATOM 686 N N . ARG A 1 103 ? 11.329 6.935 -12.573 1.00 80.25 103 ARG A N 1
ATOM 687 C CA . ARG A 1 103 ? 12.110 8.157 -12.839 1.00 80.25 103 ARG A CA 1
ATOM 688 C C . ARG A 1 103 ? 13.449 8.120 -12.119 1.00 80.25 103 ARG A C 1
ATOM 690 O O . ARG A 1 103 ? 13.628 7.331 -11.204 1.00 80.25 103 ARG A O 1
ATOM 697 N N . ILE A 1 104 ? 14.383 8.985 -12.501 1.00 75.88 104 ILE A N 1
ATOM 698 C CA . ILE A 1 104 ? 15.678 9.083 -11.814 1.00 75.88 104 ILE A CA 1
ATOM 699 C C . ILE A 1 104 ? 15.575 10.081 -10.657 1.00 75.88 104 ILE A C 1
ATOM 701 O O . ILE A 1 104 ? 15.333 11.266 -10.884 1.00 75.88 104 ILE A O 1
ATOM 705 N N . GLU A 1 105 ? 15.844 9.620 -9.438 1.00 77.31 105 GLU A N 1
ATOM 706 C CA . GLU A 1 105 ? 16.028 10.447 -8.243 1.00 77.31 105 GLU A CA 1
ATOM 707 C C . GLU A 1 105 ? 17.385 10.135 -7.611 1.00 77.31 105 GLU A C 1
ATOM 709 O O . GLU A 1 105 ? 17.696 8.980 -7.329 1.00 77.31 105 GLU A O 1
ATOM 714 N N . ASN A 1 106 ? 18.222 11.158 -7.406 1.00 72.94 106 ASN A N 1
ATOM 715 C CA . ASN A 1 106 ? 19.550 11.018 -6.786 1.00 72.94 106 ASN A CA 1
ATOM 716 C C . ASN A 1 106 ? 20.430 9.910 -7.411 1.00 72.94 106 ASN A C 1
ATOM 718 O O . ASN A 1 106 ? 21.135 9.191 -6.707 1.00 72.94 106 ASN A O 1
ATOM 722 N N . GLY A 1 107 ? 20.365 9.749 -8.738 1.00 67.25 107 GLY A N 1
ATOM 723 C CA . GLY A 1 107 ? 21.145 8.739 -9.467 1.00 67.25 107 GLY A CA 1
ATOM 724 C C . GLY A 1 107 ? 20.612 7.304 -9.355 1.00 67.25 107 GLY A C 1
ATOM 725 O O . GLY A 1 107 ? 21.289 6.375 -9.781 1.00 67.25 107 GLY A O 1
ATOM 726 N N . LYS A 1 108 ? 19.407 7.102 -8.805 1.00 69.12 108 LYS A N 1
ATOM 727 C CA . LYS A 1 108 ? 18.735 5.797 -8.706 1.00 69.12 108 LYS A CA 1
ATOM 728 C C . LYS A 1 108 ? 17.359 5.844 -9.356 1.00 69.12 108 LYS A C 1
ATOM 730 O O . LYS A 1 108 ? 16.757 6.909 -9.471 1.00 69.12 108 LYS A O 1
ATOM 735 N N . CYS A 1 109 ? 16.853 4.683 -9.755 1.00 74.69 109 CYS A N 1
ATOM 736 C CA . CYS A 1 109 ? 15.482 4.580 -10.224 1.00 74.69 109 CYS A CA 1
ATOM 737 C C . CYS A 1 109 ? 14.507 4.606 -9.054 1.00 74.69 109 CYS A C 1
ATOM 739 O O . CYS A 1 109 ? 14.640 3.855 -8.089 1.00 74.69 109 CYS A O 1
ATOM 741 N N . PHE A 1 110 ? 13.545 5.507 -9.162 1.00 80.69 110 PHE A N 1
ATOM 742 C CA . PHE A 1 110 ? 12.438 5.684 -8.253 1.00 80.69 110 PHE A CA 1
ATOM 743 C C . PHE A 1 110 ? 11.169 5.170 -8.919 1.00 80.69 110 PHE A C 1
ATOM 745 O O . PHE A 1 110 ? 10.753 5.670 -9.969 1.00 80.69 110 PHE A O 1
ATOM 752 N N . ASP A 1 111 ? 10.557 4.179 -8.283 1.00 86.44 111 ASP A N 1
ATOM 753 C CA . ASP A 1 111 ? 9.258 3.643 -8.656 1.00 86.44 111 ASP A CA 1
ATOM 754 C C . ASP A 1 111 ? 8.192 4.220 -7.719 1.00 86.44 111 ASP A C 1
ATOM 756 O O . ASP A 1 111 ? 8.060 3.812 -6.560 1.00 86.44 111 ASP A O 1
ATOM 760 N N . ALA A 1 112 ? 7.426 5.181 -8.242 1.00 85.25 112 ALA A N 1
ATOM 761 C CA . ALA A 1 112 ? 6.368 5.854 -7.498 1.00 85.25 112 ALA A CA 1
ATOM 762 C C . ALA A 1 112 ? 5.277 4.881 -7.034 1.00 85.25 112 ALA A C 1
ATOM 764 O O . ALA A 1 112 ? 4.770 5.019 -5.922 1.00 85.25 112 ALA A O 1
ATOM 765 N N . ARG A 1 113 ? 4.952 3.867 -7.844 1.00 89.38 113 ARG A N 1
ATOM 766 C CA . ARG A 1 113 ? 3.927 2.875 -7.511 1.00 89.38 113 ARG A CA 1
ATOM 767 C C . ARG A 1 113 ? 4.407 1.954 -6.395 1.00 89.38 113 ARG A C 1
ATOM 769 O O . ARG A 1 113 ? 3.647 1.669 -5.470 1.00 89.38 113 ARG A O 1
ATOM 776 N N . THR A 1 114 ? 5.668 1.525 -6.446 1.00 90.88 114 THR A N 1
ATOM 777 C CA . THR A 1 114 ? 6.295 0.773 -5.349 1.00 90.88 114 THR A CA 1
ATOM 778 C C . THR A 1 114 ? 6.298 1.580 -4.053 1.00 90.88 114 THR A C 1
ATOM 780 O O . THR A 1 114 ? 5.916 1.047 -3.007 1.00 90.88 114 THR A O 1
ATOM 783 N N . ALA A 1 115 ? 6.681 2.859 -4.105 1.00 90.81 115 ALA A N 1
ATOM 784 C CA . ALA A 1 115 ? 6.688 3.734 -2.933 1.00 90.81 115 ALA A CA 1
ATOM 785 C C . ALA A 1 115 ? 5.278 3.925 -2.343 1.00 90.81 115 ALA A C 1
ATOM 787 O O . ALA A 1 115 ? 5.088 3.765 -1.137 1.00 90.81 115 ALA A O 1
ATOM 788 N N . GLU A 1 116 ? 4.278 4.185 -3.188 1.00 93.81 116 GLU A N 1
ATOM 789 C CA . GLU A 1 116 ? 2.877 4.356 -2.782 1.00 93.81 116 GLU A CA 1
ATOM 790 C C . GLU A 1 116 ? 2.314 3.090 -2.114 1.00 93.81 116 GLU A C 1
ATOM 792 O O . GLU A 1 116 ? 1.791 3.151 -1.000 1.00 93.81 116 GLU A O 1
ATOM 797 N N . ILE A 1 117 ? 2.470 1.919 -2.745 1.00 95.50 117 ILE A N 1
ATOM 798 C CA . ILE A 1 117 ? 1.979 0.644 -2.194 1.00 95.50 117 ILE A CA 1
ATOM 799 C C . ILE A 1 117 ? 2.692 0.302 -0.875 1.00 95.50 117 ILE A C 1
ATOM 801 O O . ILE A 1 117 ? 2.063 -0.208 0.055 1.00 95.50 117 ILE A O 1
ATOM 805 N N . THR A 1 118 ? 3.987 0.610 -0.768 1.00 96.06 118 THR A N 1
ATOM 806 C CA . THR A 1 118 ? 4.755 0.438 0.476 1.00 96.06 118 THR A CA 1
ATOM 807 C C . THR A 1 118 ? 4.224 1.338 1.595 1.00 96.06 118 THR A C 1
ATOM 809 O O . THR A 1 118 ? 4.095 0.879 2.736 1.00 96.06 118 THR A O 1
ATOM 812 N N . SER A 1 119 ? 3.856 2.586 1.273 1.00 96.06 119 SER A N 1
ATOM 813 C CA . SER A 1 119 ? 3.216 3.502 2.227 1.00 96.06 119 SER A CA 1
ATOM 814 C C . SER A 1 119 ? 1.903 2.924 2.729 1.00 96.06 119 SER A C 1
ATOM 816 O O . SER A 1 119 ? 1.729 2.815 3.933 1.00 96.06 119 SER A O 1
ATOM 818 N N . PHE A 1 120 ? 1.018 2.446 1.845 1.00 97.38 120 PHE A N 1
ATOM 819 C CA . PHE A 1 120 ? -0.265 1.867 2.268 1.00 97.38 120 PHE A CA 1
ATOM 820 C C . PHE A 1 120 ? -0.101 0.725 3.265 1.00 97.38 120 PHE A C 1
ATOM 822 O O . PHE A 1 120 ? -0.864 0.627 4.223 1.00 97.38 120 PHE A O 1
ATOM 829 N N . TYR A 1 121 ? 0.885 -0.140 3.038 1.00 97.50 121 TYR A N 1
ATOM 830 C CA . TYR A 1 121 ? 1.148 -1.266 3.921 1.00 97.50 121 TYR A CA 1
ATOM 831 C C . TYR A 1 121 ? 1.599 -0.793 5.306 1.00 97.50 121 TYR A C 1
ATOM 833 O O . TYR A 1 121 ? 1.076 -1.256 6.317 1.00 97.50 121 TYR A O 1
ATOM 841 N N . THR A 1 122 ? 2.507 0.182 5.347 1.00 97.12 122 THR A N 1
ATOM 842 C CA . THR A 1 122 ? 2.971 0.785 6.603 1.00 97.12 122 THR A CA 1
ATOM 843 C C . THR A 1 122 ? 1.836 1.525 7.312 1.00 97.12 122 THR A C 1
ATOM 845 O O . THR A 1 122 ? 1.613 1.309 8.497 1.00 97.12 122 THR A O 1
ATOM 848 N N . ASP A 1 123 ? 1.053 2.313 6.577 1.00 97.75 123 ASP A N 1
ATOM 849 C CA . ASP A 1 123 ? -0.059 3.110 7.096 1.00 97.75 123 ASP A CA 1
ATOM 850 C C . ASP A 1 123 ? -1.184 2.252 7.684 1.00 97.75 123 ASP A C 1
ATOM 852 O O . ASP A 1 123 ? -1.882 2.701 8.588 1.00 97.75 123 ASP A O 1
ATOM 856 N N . ILE A 1 124 ? -1.412 1.048 7.150 1.00 98.44 124 ILE A N 1
ATOM 857 C CA . ILE A 1 124 ? -2.522 0.170 7.551 1.00 98.44 124 ILE A CA 1
ATOM 858 C C . ILE A 1 124 ? -2.069 -0.895 8.556 1.00 98.44 124 ILE A C 1
ATOM 860 O O . ILE A 1 124 ? -2.859 -1.283 9.417 1.00 98.44 124 ILE A O 1
ATOM 864 N N . LEU A 1 125 ? -0.829 -1.385 8.444 1.00 97.69 125 LEU A N 1
ATOM 865 C CA . LEU A 1 125 ? -0.334 -2.544 9.197 1.00 97.69 125 LEU A CA 1
ATOM 866 C C . LEU A 1 125 ? 0.866 -2.242 10.111 1.00 97.69 125 LEU A C 1
ATOM 868 O O . LEU A 1 125 ? 1.321 -3.144 10.808 1.00 97.69 125 LEU A O 1
ATOM 872 N N . HIS A 1 126 ? 1.389 -1.008 10.117 1.00 96.06 126 HIS A N 1
ATOM 873 C CA . HIS A 1 126 ? 2.563 -0.582 10.905 1.00 96.06 126 HIS A CA 1
ATOM 874 C C . HIS A 1 126 ? 3.819 -1.444 10.682 1.00 96.06 126 HIS A C 1
ATOM 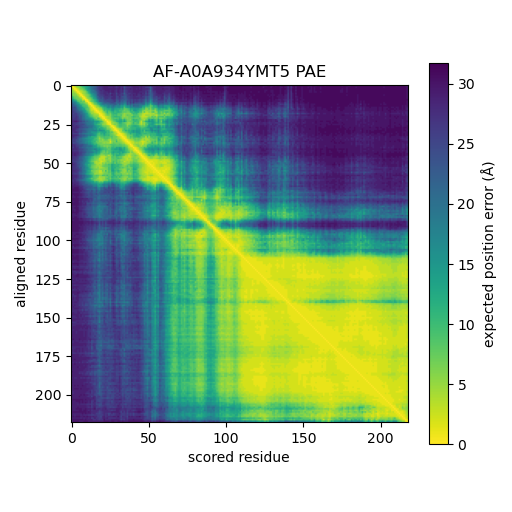876 O O . HIS A 1 126 ? 4.659 -1.609 11.566 1.00 96.06 126 HIS A O 1
ATOM 882 N N . ARG A 1 127 ? 3.977 -2.014 9.486 1.00 95.31 127 ARG A N 1
ATOM 883 C CA . ARG A 1 127 ? 5.169 -2.786 9.119 1.00 95.31 127 ARG A CA 1
ATOM 884 C C . ARG A 1 127 ? 5.445 -2.696 7.628 1.00 95.31 127 ARG A C 1
ATOM 886 O O . ARG A 1 127 ? 4.573 -2.316 6.856 1.00 95.31 127 ARG A O 1
ATOM 893 N N . ALA A 1 128 ? 6.647 -3.088 7.220 1.00 94.12 128 ALA A N 1
ATOM 894 C CA . ALA A 1 128 ? 6.982 -3.208 5.807 1.00 94.12 128 ALA A CA 1
ATOM 895 C C . ALA A 1 128 ? 6.324 -4.458 5.174 1.00 94.12 128 ALA A C 1
ATOM 897 O O . ALA A 1 128 ? 6.163 -5.484 5.853 1.00 94.12 128 ALA A O 1
ATOM 898 N N . PRO A 1 129 ? 5.964 -4.408 3.877 1.00 96.38 129 PRO A N 1
ATOM 899 C CA . PRO A 1 129 ? 5.540 -5.587 3.133 1.00 96.38 129 PRO A CA 1
ATOM 900 C C . PRO A 1 129 ? 6.716 -6.536 2.874 1.00 96.38 129 PRO A C 1
ATOM 902 O O . PRO A 1 129 ? 7.867 -6.112 2.771 1.00 96.38 129 PRO A O 1
ATOM 905 N N . ALA A 1 130 ? 6.417 -7.822 2.687 1.00 94.62 130 ALA A N 1
ATOM 906 C CA . ALA A 1 130 ? 7.408 -8.771 2.190 1.00 94.62 130 ALA A CA 1
ATOM 907 C C . ALA A 1 130 ? 7.780 -8.453 0.720 1.00 94.62 130 ALA A C 1
ATOM 909 O O . ALA A 1 130 ? 6.886 -8.065 -0.048 1.00 94.62 130 ALA A O 1
ATOM 910 N N . PRO A 1 131 ? 9.050 -8.624 0.296 1.00 88.81 131 PRO A N 1
ATOM 911 C CA . PRO A 1 131 ? 9.493 -8.276 -1.058 1.00 88.81 131 PRO A CA 1
ATOM 912 C C . PRO A 1 131 ? 8.691 -8.961 -2.172 1.00 88.81 131 PRO A C 1
ATOM 914 O O . PRO A 1 131 ? 8.332 -8.326 -3.164 1.00 88.81 131 PRO A O 1
ATOM 917 N N . GLU A 1 132 ? 8.350 -10.238 -2.001 1.00 90.12 132 GLU A N 1
ATOM 918 C CA . GLU A 1 132 ? 7.572 -11.020 -2.963 1.00 90.12 132 GLU A CA 1
ATOM 919 C C . GLU A 1 132 ? 6.117 -10.548 -3.066 1.00 90.12 132 GLU A C 1
ATOM 921 O O . GLU A 1 132 ? 5.554 -10.470 -4.163 1.00 90.12 132 GLU A O 1
ATOM 926 N N . TRP A 1 133 ? 5.511 -10.165 -1.938 1.00 93.81 133 TRP A N 1
ATOM 927 C CA . TRP A 1 133 ? 4.167 -9.594 -1.923 1.00 93.81 133 TRP A CA 1
ATOM 928 C C . TRP A 1 133 ? 4.158 -8.246 -2.645 1.00 93.81 133 TRP A C 1
ATOM 930 O O . TRP A 1 133 ? 3.268 -7.993 -3.464 1.00 93.81 133 TRP A O 1
ATOM 940 N N . LEU A 1 134 ? 5.168 -7.411 -2.380 1.00 92.88 134 LEU A N 1
ATOM 941 C CA . LEU A 1 134 ? 5.307 -6.092 -2.986 1.00 92.88 134 LEU A CA 1
ATOM 942 C C . LEU A 1 134 ? 5.477 -6.214 -4.501 1.00 92.88 134 LEU A C 1
ATOM 944 O O . LEU A 1 134 ? 4.695 -5.626 -5.246 1.00 92.88 134 LEU A O 1
ATOM 948 N N . ALA A 1 135 ? 6.403 -7.059 -4.963 1.00 86.56 135 ALA A N 1
ATOM 949 C CA . ALA A 1 135 ? 6.631 -7.302 -6.386 1.00 86.56 135 ALA A CA 1
ATOM 950 C C . ALA A 1 135 ? 5.362 -7.783 -7.110 1.00 86.56 135 ALA A C 1
ATOM 952 O O . ALA A 1 135 ? 5.069 -7.329 -8.217 1.00 86.56 135 ALA A O 1
ATOM 953 N N . ARG A 1 136 ? 4.562 -8.657 -6.484 1.00 89.75 136 ARG A N 1
ATOM 954 C CA . ARG A 1 136 ? 3.295 -9.124 -7.065 1.00 89.75 136 ARG A CA 1
ATOM 955 C C . ARG A 1 136 ? 2.287 -7.990 -7.253 1.00 89.75 136 ARG A C 1
ATOM 957 O O . ARG A 1 136 ? 1.650 -7.919 -8.299 1.00 89.75 136 ARG A O 1
ATOM 964 N N . HIS A 1 137 ? 2.122 -7.106 -6.272 1.00 92.12 137 HIS A N 1
ATOM 965 C CA . HIS A 1 137 ? 1.124 -6.031 -6.357 1.00 92.12 137 HIS A CA 1
ATOM 966 C C . HIS A 1 137 ? 1.600 -4.873 -7.239 1.00 92.12 137 HIS A C 1
ATOM 968 O O . HIS A 1 137 ? 0.790 -4.282 -7.959 1.00 92.12 137 HIS A O 1
ATOM 974 N N . VAL A 1 138 ? 2.911 -4.619 -7.266 1.00 89.50 138 VAL A N 1
ATOM 975 C CA . VAL A 1 138 ? 3.581 -3.648 -8.149 1.00 89.50 138 VAL A CA 1
ATOM 976 C C . VAL A 1 138 ? 3.585 -4.084 -9.621 1.00 89.50 138 VAL A C 1
ATOM 978 O O . VAL A 1 138 ? 3.546 -3.229 -10.500 1.00 89.50 138 VAL A O 1
ATOM 981 N N . ASN A 1 139 ? 3.517 -5.380 -9.924 1.00 84.12 139 ASN A N 1
ATOM 982 C CA . ASN A 1 139 ? 3.458 -5.855 -11.315 1.00 84.12 139 ASN A CA 1
ATOM 983 C C . ASN A 1 139 ? 2.075 -6.386 -11.733 1.00 84.12 139 ASN A C 1
ATOM 985 O O . ASN A 1 139 ? 1.810 -6.570 -12.914 1.00 84.12 139 ASN A O 1
ATOM 989 N N . GLY A 1 140 ? 1.161 -6.609 -10.785 1.00 84.00 140 GLY A N 1
ATOM 990 C CA . GLY A 1 140 ? -0.133 -7.259 -11.032 1.00 84.00 140 GLY A CA 1
ATOM 991 C C . GLY A 1 140 ? -1.227 -6.394 -11.670 1.00 84.00 140 GLY A C 1
ATOM 992 O O . GLY A 1 140 ? -2.366 -6.843 -11.731 1.00 84.00 140 GLY A O 1
ATOM 993 N N . GLY A 1 141 ? -0.938 -5.153 -12.080 1.00 84.88 141 GLY A N 1
ATOM 994 C CA . GLY A 1 141 ? -1.869 -4.287 -12.827 1.00 84.88 141 GLY A CA 1
ATOM 995 C C . GLY A 1 141 ? -3.107 -3.767 -12.075 1.00 84.88 141 GLY A C 1
ATOM 996 O O . GLY A 1 141 ? -3.871 -2.984 -12.633 1.00 84.88 141 GLY A O 1
ATOM 997 N N . LEU A 1 142 ? -3.326 -4.154 -10.813 1.00 90.62 142 LEU A N 1
ATOM 998 C CA . LEU A 1 142 ? -4.455 -3.660 -10.018 1.00 90.62 142 LEU A CA 1
ATOM 999 C C . LEU A 1 142 ? -4.360 -2.141 -9.767 1.00 90.62 142 LEU A C 1
ATOM 1001 O O . LEU A 1 142 ? -3.282 -1.649 -9.425 1.00 90.62 142 LEU A O 1
ATOM 1005 N N . PRO A 1 143 ? -5.473 -1.388 -9.821 1.00 94.69 143 PRO A N 1
ATOM 1006 C CA . PRO A 1 143 ? -5.491 -0.003 -9.355 1.00 94.69 143 PRO A CA 1
ATOM 1007 C C . PRO A 1 143 ? -5.002 0.093 -7.902 1.00 94.69 143 PRO A C 1
ATOM 1009 O O . PRO A 1 143 ? -5.382 -0.732 -7.068 1.00 94.69 143 PRO A O 1
ATOM 1012 N N . THR A 1 144 ? -4.188 1.098 -7.567 1.00 94.00 144 THR A N 1
ATOM 1013 C CA . THR A 1 144 ? -3.595 1.236 -6.220 1.00 94.00 144 THR A CA 1
ATOM 1014 C C . THR A 1 144 ? -4.667 1.364 -5.133 1.00 94.00 144 THR A C 1
ATOM 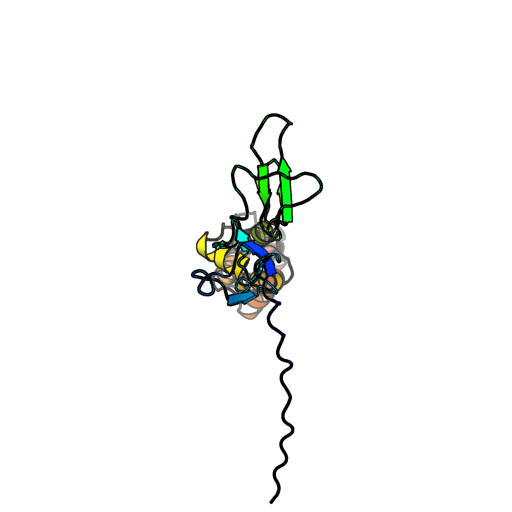1016 O O . THR A 1 144 ? -4.529 0.775 -4.062 1.00 94.00 144 THR A O 1
ATOM 1019 N N . ALA A 1 145 ? -5.811 1.982 -5.448 1.00 95.56 145 ALA A N 1
ATOM 1020 C CA . ALA A 1 145 ? -6.995 2.003 -4.585 1.00 95.56 145 ALA A CA 1
ATOM 1021 C C . ALA A 1 145 ? -7.508 0.595 -4.217 1.00 95.56 145 ALA A C 1
ATOM 1023 O O . ALA A 1 145 ? -7.851 0.346 -3.062 1.00 95.56 145 ALA A O 1
ATOM 1024 N N . LYS A 1 146 ? -7.512 -0.351 -5.169 1.00 97.25 146 LYS A N 1
ATOM 1025 C CA . LYS A 1 146 ? -7.903 -1.749 -4.919 1.00 97.25 146 LYS A CA 1
ATOM 1026 C C . LYS A 1 146 ? -6.851 -2.512 -4.124 1.00 97.25 146 LYS A C 1
ATOM 1028 O O . LYS A 1 146 ? -7.209 -3.323 -3.273 1.00 97.25 146 LYS A O 1
ATOM 1033 N N . VAL A 1 147 ? -5.568 -2.220 -4.344 1.00 97.44 147 VAL A N 1
ATOM 1034 C CA . VAL A 1 147 ? -4.488 -2.761 -3.505 1.00 97.44 147 VAL A CA 1
ATOM 1035 C C . VAL A 1 147 ? -4.684 -2.307 -2.059 1.00 97.44 147 VAL A C 1
ATOM 1037 O O . VAL A 1 147 ? -4.734 -3.142 -1.161 1.00 97.44 147 VAL A O 1
ATOM 1040 N N . ARG A 1 148 ? -4.905 -1.009 -1.832 1.00 98.19 148 ARG A N 1
ATOM 1041 C CA . ARG A 1 148 ? -5.172 -0.445 -0.503 1.00 98.19 148 ARG A CA 1
ATOM 1042 C C . ARG A 1 148 ? -6.375 -1.091 0.180 1.00 98.19 148 ARG A C 1
ATOM 1044 O O . ARG A 1 148 ? -6.276 -1.495 1.335 1.00 98.19 148 ARG A O 1
ATOM 1051 N N . GLU A 1 149 ? -7.482 -1.234 -0.551 1.00 98.06 149 GLU A N 1
ATOM 1052 C CA . GLU A 1 149 ? -8.692 -1.910 -0.073 1.00 98.06 149 GLU A CA 1
ATOM 1053 C C . GLU A 1 149 ? -8.399 -3.345 0.388 1.00 98.06 149 GLU A C 1
ATOM 1055 O O . GLU A 1 149 ? -8.803 -3.737 1.483 1.00 98.06 149 GLU A O 1
ATOM 1060 N N . SER A 1 150 ? -7.632 -4.103 -0.403 1.00 96.88 150 SER A N 1
ATOM 1061 C CA . SER A 1 150 ? -7.278 -5.489 -0.075 1.00 96.88 150 SER A CA 1
ATOM 1062 C C . SER A 1 150 ? -6.449 -5.615 1.209 1.00 96.88 150 SER A C 1
ATOM 1064 O O . SER A 1 150 ? -6.648 -6.565 1.961 1.00 96.88 150 SER A O 1
ATOM 1066 N N . ILE A 1 151 ? -5.577 -4.642 1.502 1.00 98.06 151 ILE A N 1
ATOM 1067 C CA . ILE A 1 151 ? -4.791 -4.601 2.745 1.00 98.06 151 ILE A CA 1
ATOM 1068 C C . ILE A 1 151 ? -5.709 -4.253 3.926 1.00 98.06 151 ILE A C 1
ATOM 1070 O O . ILE A 1 151 ? -5.717 -4.955 4.939 1.00 98.06 151 ILE A O 1
ATOM 1074 N N . ALA A 1 152 ? -6.522 -3.200 3.783 1.00 98.38 152 ALA A N 1
ATOM 1075 C CA . ALA A 1 152 ? -7.411 -2.687 4.829 1.00 98.38 152 ALA A CA 1
ATOM 1076 C C . ALA A 1 152 ? -8.474 -3.698 5.285 1.00 98.38 152 ALA A C 1
ATOM 1078 O O . ALA A 1 152 ? -8.896 -3.671 6.441 1.00 98.38 152 ALA A O 1
ATOM 1079 N N . LYS A 1 153 ? -8.905 -4.595 4.393 1.00 97.44 153 LYS A N 1
ATOM 1080 C CA . LYS A 1 153 ? -9.917 -5.622 4.681 1.00 97.44 153 LYS A CA 1
ATOM 1081 C C . LYS A 1 153 ? -9.346 -6.942 5.201 1.00 97.44 153 LYS A C 1
ATOM 1083 O O . LYS A 1 153 ? -10.103 -7.885 5.425 1.00 97.44 153 LYS A O 1
ATOM 1088 N N . THR A 1 154 ? -8.037 -7.023 5.439 1.00 97.81 154 THR A N 1
ATOM 1089 C CA . THR A 1 154 ? -7.423 -8.226 6.015 1.00 97.81 154 THR A CA 1
ATOM 1090 C C . THR A 1 154 ? -7.818 -8.443 7.484 1.00 97.81 154 THR A C 1
ATOM 1092 O O . THR A 1 154 ? -8.066 -7.481 8.219 1.00 97.81 154 THR A O 1
ATOM 1095 N N . PRO A 1 155 ? -7.814 -9.703 7.966 1.00 98.06 155 PRO A N 1
ATOM 1096 C CA . PRO A 1 155 ? -7.948 -9.995 9.393 1.00 98.06 155 PRO A CA 1
ATOM 1097 C C . PRO A 1 155 ? -6.878 -9.310 10.255 1.00 98.06 155 PRO A C 1
ATOM 1099 O O . PRO A 1 155 ? -7.157 -8.943 11.392 1.00 98.06 155 PRO A O 1
ATOM 1102 N N . GLU A 1 156 ? -5.676 -9.102 9.712 1.00 97.50 156 GLU A N 1
ATOM 1103 C CA . GLU A 1 156 ? -4.577 -8.412 10.395 1.00 97.50 156 GLU A CA 1
ATOM 1104 C C . GLU A 1 156 ? -4.919 -6.941 10.668 1.00 97.50 156 GLU A C 1
ATOM 1106 O O . GLU A 1 156 ? -4.877 -6.512 11.821 1.00 97.50 156 GLU A O 1
ATOM 1111 N N . ALA A 1 157 ? -5.360 -6.193 9.647 1.00 98.06 157 ALA A N 1
ATOM 1112 C CA . ALA A 1 157 ? -5.807 -4.807 9.809 1.00 98.06 157 ALA A CA 1
ATOM 1113 C C . ALA A 1 157 ? -6.955 -4.699 10.829 1.00 98.06 157 ALA A C 1
ATOM 1115 O O . ALA A 1 157 ? -6.925 -3.856 11.727 1.00 98.06 157 ALA A O 1
ATOM 1116 N N . ARG A 1 158 ? -7.940 -5.608 10.758 1.00 98.06 158 ARG A N 1
ATOM 1117 C CA . ARG A 1 158 ? -9.032 -5.685 11.748 1.00 98.06 158 ARG A CA 1
ATOM 1118 C C . ARG A 1 158 ? -8.514 -5.941 13.162 1.00 98.06 158 ARG A C 1
ATOM 1120 O O . ARG A 1 158 ? -8.978 -5.303 14.105 1.00 98.06 158 ARG A O 1
ATOM 1127 N N . GLY A 1 159 ? -7.555 -6.852 13.315 1.00 98.06 159 GLY A N 1
ATOM 1128 C CA . GLY A 1 159 ? -6.923 -7.169 14.595 1.00 98.06 159 GLY A CA 1
ATOM 1129 C C . GLY A 1 159 ? -6.182 -5.974 15.198 1.00 98.06 159 GLY A C 1
ATOM 1130 O O . GLY A 1 159 ? -6.269 -5.741 16.403 1.00 98.06 159 GLY A O 1
ATOM 1131 N N . LEU A 1 160 ? -5.520 -5.172 14.364 1.00 98.00 160 LEU A N 1
ATOM 1132 C CA . LEU A 1 160 ? -4.835 -3.951 14.787 1.00 98.00 160 LEU A CA 1
ATOM 1133 C C . LEU A 1 160 ? -5.806 -2.853 15.237 1.00 98.00 160 LEU A C 1
ATOM 1135 O O . LEU A 1 160 ? -5.558 -2.199 16.249 1.00 98.00 160 LEU A O 1
ATOM 1139 N N . VAL A 1 161 ? -6.945 -2.678 14.562 1.00 98.06 161 VAL A N 1
ATOM 1140 C CA . VAL A 1 161 ? -8.018 -1.789 15.050 1.00 98.06 161 VAL A CA 1
ATOM 1141 C C . VAL A 1 161 ? -8.547 -2.287 16.396 1.00 98.06 161 VAL A C 1
ATOM 1143 O O . VAL A 1 161 ? -8.691 -1.522 17.350 1.00 98.06 161 VAL A O 1
ATOM 1146 N N . ASN A 1 162 ? -8.788 -3.590 16.504 1.00 98.19 162 ASN A N 1
ATOM 1147 C CA . ASN A 1 162 ? -9.295 -4.205 17.721 1.00 98.19 162 ASN A CA 1
ATOM 1148 C C . ASN A 1 162 ? -8.318 -4.086 18.912 1.00 98.19 162 ASN A C 1
ATOM 1150 O O . ASN A 1 162 ? -8.738 -3.955 20.062 1.00 98.19 162 ASN A O 1
ATOM 1154 N N . LYS A 1 163 ? -7.005 -4.034 18.652 1.00 97.50 163 LYS A N 1
ATOM 1155 C CA . LYS A 1 163 ? -5.987 -3.726 19.669 1.00 97.50 163 LYS A CA 1
ATOM 1156 C C . LYS A 1 163 ? -6.233 -2.363 20.334 1.00 97.50 163 LYS A C 1
ATOM 1158 O O . LYS A 1 163 ? -6.072 -2.257 21.548 1.00 97.50 163 LYS A O 1
ATOM 1163 N N . ALA A 1 164 ? -6.678 -1.350 19.585 1.00 97.25 164 ALA A N 1
ATOM 1164 C CA . ALA A 1 164 ? -7.034 -0.038 20.138 1.00 97.25 164 ALA A CA 1
ATOM 1165 C C . ALA A 1 164 ? -8.320 -0.056 20.967 1.00 97.25 164 ALA A C 1
ATOM 1167 O O . ALA A 1 164 ? -8.359 0.574 22.023 1.00 97.25 164 ALA A O 1
ATOM 1168 N N . TYR A 1 165 ? -9.331 -0.829 20.560 1.00 97.69 165 TYR A N 1
ATOM 1169 C CA . TYR A 1 165 ? -10.512 -1.069 21.398 1.00 97.69 165 TYR A CA 1
ATOM 1170 C C . TYR A 1 165 ? -10.121 -1.657 22.758 1.00 97.69 165 TYR A C 1
ATOM 1172 O O . TYR A 1 165 ? -10.525 -1.138 23.799 1.00 97.69 165 TYR A O 1
ATOM 1180 N N . LYS A 1 166 ? -9.258 -2.678 22.771 1.00 96.69 166 LYS A N 1
ATOM 1181 C CA . LYS A 1 166 ? -8.774 -3.275 24.024 1.00 96.69 166 LYS A CA 1
ATOM 1182 C C . LYS A 1 166 ? -7.985 -2.283 24.866 1.00 96.69 166 LYS A C 1
ATOM 1184 O O . LYS A 1 166 ? -8.237 -2.175 26.062 1.00 96.69 166 LYS A O 1
ATOM 1189 N N . ALA A 1 167 ? -7.058 -1.557 24.246 1.00 95.75 167 ALA A N 1
ATOM 1190 C CA . ALA A 1 167 ? -6.158 -0.651 24.950 1.00 95.75 167 ALA A CA 1
ATOM 1191 C C . ALA A 1 167 ? -6.875 0.569 25.548 1.00 95.75 167 ALA A C 1
ATOM 1193 O O . ALA A 1 167 ? -6.575 0.952 26.676 1.00 95.75 167 ALA A O 1
ATOM 1194 N N . TYR A 1 168 ? -7.811 1.177 24.814 1.00 96.19 168 TYR A N 1
ATOM 1195 C CA . TYR A 1 168 ? -8.415 2.457 25.204 1.00 96.19 168 TYR A CA 1
ATOM 1196 C C . TYR A 1 168 ? -9.845 2.336 25.728 1.00 96.19 168 TYR A C 1
ATOM 1198 O O . TYR A 1 168 ? -10.267 3.165 26.531 1.00 96.19 168 TYR A O 1
ATOM 1206 N N . LEU A 1 169 ? -10.587 1.310 25.305 1.00 95.38 169 LEU A N 1
ATOM 1207 C CA . LEU A 1 169 ? -11.976 1.088 25.714 1.00 95.38 169 LEU A CA 1
ATOM 1208 C C . LEU A 1 169 ? -12.137 -0.147 26.603 1.00 95.38 16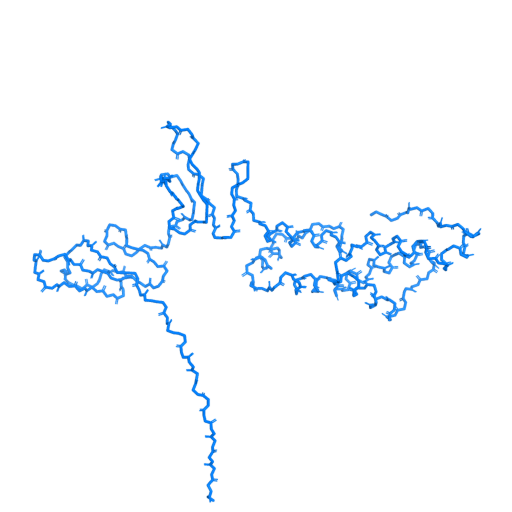9 LEU A C 1
ATOM 1210 O O . LEU A 1 169 ? -13.210 -0.342 27.168 1.00 95.38 169 LEU A O 1
ATOM 1214 N N . GLY A 1 170 ? -11.106 -0.979 26.777 1.00 94.88 170 GLY A N 1
ATOM 1215 C CA . GLY A 1 170 ? -11.155 -2.158 27.648 1.00 94.88 170 GLY A CA 1
ATOM 1216 C C . GLY A 1 170 ? -12.174 -3.212 27.205 1.00 94.88 170 GLY A C 1
ATOM 1217 O O . GLY A 1 170 ? -12.732 -3.910 28.048 1.00 94.88 170 GLY A O 1
ATOM 1218 N N . ARG A 1 171 ? -12.472 -3.288 25.904 1.00 95.88 171 ARG A N 1
ATOM 1219 C CA . ARG A 1 171 ? -13.403 -4.257 25.305 1.00 95.88 171 ARG A CA 1
ATOM 1220 C C . ARG A 1 171 ? -12.958 -4.644 23.899 1.00 95.88 171 ARG A C 1
ATOM 1222 O O . ARG A 1 171 ? -12.099 -3.985 23.325 1.00 95.88 171 ARG A O 1
ATOM 1229 N N . GLU A 1 172 ? -13.551 -5.697 23.350 1.00 97.50 172 GLU A N 1
ATOM 1230 C CA . GLU A 1 172 ? -13.446 -6.020 21.923 1.00 97.50 172 GLU A CA 1
ATOM 1231 C C . GLU A 1 172 ? -14.275 -5.019 21.100 1.00 97.50 172 GLU A C 1
ATOM 1233 O O . GLU A 1 172 ? -15.318 -4.528 21.556 1.00 97.50 172 GLU A O 1
ATOM 1238 N N . GLY A 1 173 ? -13.822 -4.722 19.884 1.00 96.44 173 GLY A N 1
ATOM 1239 C CA . GLY A 1 173 ? -14.628 -4.003 18.906 1.00 96.44 173 GLY A CA 1
ATOM 1240 C C . GLY A 1 173 ? -15.714 -4.906 18.330 1.00 96.44 173 GLY A C 1
ATOM 1241 O O . GLY A 1 173 ? -15.457 -6.046 17.944 1.00 96.44 173 GLY A O 1
ATOM 1242 N N . GLU A 1 174 ? -16.939 -4.398 18.246 1.00 96.94 174 GLU A N 1
ATOM 1243 C CA . GLU A 1 174 ? -18.024 -5.091 17.559 1.00 96.94 174 GLU A CA 1
ATOM 1244 C C . GLU A 1 174 ? -17.789 -5.162 16.042 1.00 96.94 174 GLU A C 1
ATOM 1246 O O . GLU A 1 174 ? -17.124 -4.304 15.459 1.00 96.94 174 GLU A O 1
ATOM 1251 N N . ALA A 1 175 ? -18.376 -6.166 15.379 1.00 96.25 175 ALA A N 1
ATOM 1252 C CA . ALA A 1 175 ? -18.148 -6.428 13.955 1.00 96.25 175 ALA A CA 1
ATOM 1253 C C . ALA A 1 175 ? -18.383 -5.191 13.069 1.00 96.25 175 ALA A C 1
ATOM 1255 O O . ALA A 1 175 ? -17.501 -4.839 12.287 1.00 96.25 175 ALA A O 1
ATOM 1256 N N . GLY A 1 176 ? -19.512 -4.494 13.256 1.00 97.12 176 GLY A N 1
ATOM 1257 C CA . GLY A 1 176 ? -19.846 -3.285 12.493 1.00 97.12 176 GLY A CA 1
ATOM 1258 C C . GLY A 1 176 ? -18.950 -2.081 12.808 1.00 97.12 176 GLY A C 1
ATOM 1259 O O . GLY A 1 176 ? -18.651 -1.281 11.920 1.00 97.12 176 GLY A O 1
ATOM 1260 N N . GLY A 1 177 ? -18.459 -1.972 14.046 1.00 96.25 177 GLY A N 1
ATOM 1261 C CA . GLY A 1 177 ? -17.479 -0.958 14.435 1.00 96.25 177 GLY A CA 1
ATOM 1262 C C . GLY A 1 177 ? -16.142 -1.201 13.738 1.00 96.25 177 GLY A C 1
ATOM 1263 O O . GLY A 1 177 ? -15.610 -0.314 13.074 1.00 96.25 177 GLY A O 1
ATOM 1264 N N . LEU A 1 178 ? -15.641 -2.439 13.797 1.00 97.88 178 LEU A N 1
ATOM 1265 C CA . LEU A 1 178 ? -14.424 -2.851 13.093 1.00 97.88 178 LEU A CA 1
ATOM 1266 C C . LEU A 1 178 ? -14.550 -2.670 11.571 1.00 97.88 178 LEU A C 1
ATOM 1268 O O . LEU A 1 178 ? -13.612 -2.186 10.936 1.00 97.88 178 LEU A O 1
ATOM 1272 N N . ASP A 1 179 ? -15.704 -2.999 10.984 1.00 97.50 179 ASP A N 1
ATOM 1273 C CA . ASP A 1 179 ? -15.975 -2.764 9.560 1.00 97.50 179 ASP A CA 1
ATOM 1274 C C . ASP A 1 179 ? -15.866 -1.278 9.212 1.00 97.50 179 ASP A C 1
ATOM 1276 O O . ASP A 1 179 ? -15.125 -0.921 8.293 1.00 97.50 179 ASP A O 1
ATOM 1280 N N . SER A 1 180 ? -16.503 -0.417 10.006 1.00 98.00 180 SER A N 1
ATOM 1281 C CA . SER A 1 180 ? -16.481 1.035 9.811 1.00 98.00 180 SER A CA 1
ATOM 1282 C C . SER A 1 180 ? -15.057 1.599 9.851 1.00 98.00 180 SER A C 1
ATOM 1284 O O . SER A 1 180 ? -14.668 2.384 8.984 1.00 98.00 180 SER A O 1
ATOM 1286 N N . TRP A 1 181 ? -14.231 1.160 10.805 1.00 98.31 181 TRP A N 1
ATOM 1287 C CA . TRP A 1 181 ? -12.831 1.583 10.878 1.00 98.31 181 TRP A CA 1
ATOM 1288 C C . TRP A 1 181 ? -12.005 1.090 9.695 1.00 98.31 181 TRP A C 1
ATOM 1290 O O . TRP A 1 181 ? -11.249 1.871 9.117 1.00 98.31 181 TRP A O 1
ATOM 1300 N N . THR A 1 182 ? -12.177 -0.169 9.280 1.00 98.06 182 THR A N 1
ATOM 1301 C CA . THR A 1 182 ? -11.494 -0.653 8.072 1.00 98.06 182 THR A CA 1
ATOM 1302 C C . THR A 1 182 ? -11.929 0.105 6.820 1.00 98.06 182 THR A C 1
ATOM 1304 O O . THR A 1 182 ? -11.093 0.338 5.959 1.00 98.06 182 THR A O 1
ATOM 1307 N N . ASP A 1 183 ? -13.170 0.593 6.725 1.00 98.38 183 ASP A N 1
ATOM 1308 C CA . ASP A 1 183 ? -13.590 1.461 5.616 1.00 98.38 183 ASP A CA 1
ATOM 1309 C C . ASP A 1 183 ? -12.893 2.828 5.637 1.00 98.38 183 ASP A C 1
ATOM 1311 O O . ASP A 1 183 ? -12.546 3.367 4.584 1.00 98.38 183 ASP A O 1
ATOM 1315 N N . HIS A 1 184 ? -12.623 3.400 6.813 1.00 98.50 184 HIS A N 1
ATOM 1316 C CA . HIS A 1 184 ? -11.756 4.581 6.906 1.00 98.50 184 HIS A CA 1
ATOM 1317 C C . HIS A 1 184 ? -10.336 4.270 6.412 1.00 98.50 184 HIS A C 1
ATOM 1319 O O . HIS A 1 184 ? -9.761 5.067 5.662 1.00 98.50 184 HIS A O 1
ATOM 1325 N N . LEU A 1 185 ? -9.818 3.082 6.741 1.00 98.44 185 LEU A N 1
ATOM 1326 C CA . LEU A 1 185 ? -8.566 2.557 6.194 1.00 98.44 185 LEU A CA 1
ATOM 1327 C C . LEU A 1 185 ? -8.650 2.200 4.709 1.00 98.44 185 LEU A C 1
ATOM 1329 O O . LEU A 1 185 ? -7.600 2.016 4.118 1.00 98.44 185 LEU A O 1
ATOM 1333 N N . VAL A 1 186 ? -9.819 2.147 4.064 1.00 98.31 186 VAL A N 1
ATOM 1334 C CA . VAL A 1 186 ? -9.948 2.099 2.592 1.00 98.31 186 VAL A CA 1
ATOM 1335 C C . VAL A 1 186 ? -9.885 3.515 2.002 1.00 98.31 186 VAL A C 1
ATOM 1337 O O . VAL A 1 186 ? -9.205 3.735 1.001 1.00 98.31 186 VAL A O 1
ATOM 1340 N N . ARG A 1 187 ? -10.503 4.501 2.668 1.00 97.75 187 ARG A N 1
ATOM 1341 C CA . ARG A 1 187 ? -10.672 5.902 2.208 1.00 97.75 187 ARG A CA 1
ATOM 1342 C C . ARG A 1 187 ? -9.477 6.846 2.418 1.00 97.75 187 ARG A C 1
ATOM 1344 O O . ARG A 1 187 ? -9.609 8.050 2.233 1.00 97.75 187 ARG A O 1
ATOM 1351 N N . GLY A 1 188 ? -8.328 6.342 2.834 1.00 96.94 188 GLY A N 1
ATOM 1352 C CA . GLY A 1 188 ? -7.082 7.109 2.950 1.00 96.94 188 GLY A CA 1
ATOM 1353 C C . GLY A 1 188 ? -6.588 7.316 4.378 1.00 96.94 188 GLY A C 1
ATOM 1354 O O . GLY A 1 188 ? -5.509 7.866 4.557 1.00 96.94 188 GLY A O 1
ATOM 1355 N N . LYS A 1 189 ? -7.338 6.899 5.408 1.00 98.44 189 LYS A N 1
ATOM 1356 C CA . LYS A 1 189 ? -6.885 7.065 6.798 1.00 98.44 189 LYS A CA 1
ATOM 1357 C C . LYS A 1 189 ? -5.815 6.040 7.161 1.00 98.44 189 LYS A C 1
ATOM 1359 O O . LYS A 1 189 ? -5.820 4.934 6.618 1.00 98.44 189 LYS A O 1
ATOM 1364 N N . THR A 1 190 ? -4.922 6.434 8.062 1.00 98.19 190 THR A N 1
ATOM 1365 C CA . THR A 1 190 ? -3.887 5.576 8.646 1.00 98.19 190 THR A CA 1
ATOM 1366 C C . THR A 1 190 ? -4.421 4.873 9.892 1.00 98.19 190 THR A C 1
ATOM 1368 O O . THR A 1 190 ? -5.416 5.299 10.489 1.00 98.19 190 THR A O 1
ATOM 1371 N N . LEU A 1 191 ? -3.755 3.799 10.297 1.00 98.06 191 LEU A N 1
ATOM 1372 C CA . LEU A 1 191 ? -4.043 3.089 11.533 1.00 98.06 191 LEU A CA 1
ATOM 1373 C C . LEU A 1 191 ? -3.806 3.988 12.755 1.00 98.06 191 LEU A C 1
ATOM 1375 O O . LEU A 1 191 ? -4.665 4.024 13.631 1.00 98.06 191 LEU A O 1
ATOM 1379 N N . ASP A 1 192 ? -2.751 4.807 12.751 1.00 97.56 192 ASP A N 1
ATOM 1380 C CA . ASP A 1 192 ? -2.530 5.858 13.755 1.00 97.56 192 ASP A CA 1
ATOM 1381 C C . ASP A 1 192 ? -3.726 6.806 13.898 1.00 97.56 192 ASP A C 1
ATOM 1383 O O . ASP A 1 192 ? -4.166 7.105 15.009 1.00 97.56 192 ASP A O 1
ATOM 1387 N N . TRP A 1 193 ? -4.305 7.253 12.776 1.00 97.81 193 TRP A N 1
ATOM 1388 C CA . TRP A 1 193 ? -5.498 8.096 12.812 1.00 97.81 193 TRP A CA 1
ATOM 1389 C C . TRP A 1 193 ? -6.672 7.359 13.464 1.00 97.81 193 TRP A C 1
ATOM 1391 O O . TRP A 1 193 ? -7.357 7.934 14.307 1.00 97.81 193 TRP A O 1
ATOM 1401 N N . VAL A 1 194 ? -6.894 6.085 13.116 1.00 98.12 194 VAL A N 1
ATOM 1402 C CA . VAL A 1 194 ? -7.961 5.264 13.716 1.00 98.12 194 VAL A CA 1
ATOM 1403 C C . VAL A 1 194 ? -7.747 5.106 15.220 1.00 98.12 194 VAL A C 1
ATOM 1405 O O . VAL A 1 194 ? -8.673 5.321 16.002 1.00 98.12 194 VAL A O 1
ATOM 1408 N N . TRP A 1 195 ? -6.530 4.763 15.639 1.00 97.69 195 TRP A N 1
ATOM 1409 C CA . TRP A 1 195 ? -6.178 4.612 17.048 1.00 97.69 195 TRP A CA 1
ATOM 1410 C C . TRP A 1 195 ? -6.404 5.904 17.826 1.00 97.69 195 TRP A C 1
ATOM 1412 O O . TRP A 1 195 ? -6.972 5.862 18.916 1.00 97.69 195 TRP A O 1
ATOM 1422 N N . GLU A 1 196 ? -6.042 7.048 17.249 1.00 97.50 196 GLU A N 1
ATOM 1423 C CA . GLU A 1 196 ? -6.263 8.355 17.857 1.00 97.50 196 GLU A CA 1
ATOM 1424 C C . GLU A 1 196 ? -7.753 8.706 17.981 1.00 97.50 196 GLU A C 1
ATOM 1426 O O . GLU A 1 196 ? -8.178 9.230 19.014 1.00 97.50 196 GLU A O 1
ATOM 1431 N N . GLN A 1 197 ? -8.575 8.380 16.977 1.00 97.88 197 GLN A N 1
ATOM 1432 C CA . GLN A 1 197 ? -10.026 8.584 17.064 1.00 97.88 197 GLN A CA 1
ATOM 1433 C C . GLN A 1 197 ? -10.664 7.723 18.158 1.00 97.88 197 GLN A C 1
ATOM 1435 O O . GLN A 1 197 ? -11.516 8.204 18.905 1.00 97.88 197 GLN A O 1
ATOM 1440 N N . ILE A 1 198 ? -10.230 6.468 18.305 1.00 97.31 198 ILE A N 1
ATOM 1441 C CA . ILE A 1 198 ? -10.704 5.591 19.384 1.00 97.31 198 ILE A CA 1
ATOM 1442 C C . ILE A 1 198 ? -10.250 6.140 20.744 1.00 97.31 198 ILE A C 1
ATOM 1444 O O . ILE A 1 198 ? -11.061 6.249 21.665 1.00 97.31 198 ILE A O 1
ATOM 1448 N N . ARG A 1 199 ? -8.982 6.555 20.859 1.00 97.31 199 ARG A N 1
ATOM 1449 C CA . ARG A 1 199 ? -8.394 7.114 22.086 1.00 97.31 199 ARG A CA 1
ATOM 1450 C C . ARG A 1 199 ? -9.103 8.386 22.547 1.00 97.31 199 ARG A C 1
ATOM 1452 O O . ARG A 1 199 ? -9.352 8.558 23.731 1.00 97.31 199 ARG A O 1
ATOM 1459 N N . THR A 1 200 ? -9.438 9.288 21.633 1.00 96.75 200 THR A N 1
ATOM 1460 C CA . THR A 1 200 ? -10.065 10.583 21.962 1.00 96.75 200 THR A CA 1
ATOM 1461 C C . THR A 1 200 ? -11.593 10.553 21.943 1.00 96.75 200 THR A C 1
ATOM 1463 O O . THR A 1 200 ? -12.244 11.575 22.203 1.00 96.75 200 THR A O 1
ATOM 1466 N N . SER A 1 201 ? -12.181 9.384 21.684 1.00 96.56 201 SER A N 1
ATOM 1467 C CA . SER A 1 201 ? -13.625 9.184 21.698 1.00 96.56 201 SER A CA 1
ATOM 1468 C C . SER A 1 201 ? -14.251 9.564 23.045 1.00 96.56 201 SER A C 1
ATOM 1470 O O . SER A 1 201 ? -13.613 9.556 24.101 1.00 96.56 201 SER A O 1
ATOM 1472 N N . GLU A 1 202 ? -15.537 9.903 23.003 1.00 95.69 202 GLU A N 1
ATOM 1473 C CA . GLU A 1 202 ? -16.324 10.182 24.205 1.00 95.69 202 GLU A CA 1
ATOM 1474 C C . GLU A 1 202 ? -16.367 8.966 25.146 1.00 95.69 202 GLU A C 1
ATOM 1476 O O . GLU A 1 202 ? -16.304 9.120 26.362 1.00 95.69 202 GLU A O 1
ATOM 1481 N N . GLU A 1 203 ? -16.411 7.749 24.595 1.00 93.56 203 GLU A N 1
ATOM 1482 C CA . GLU A 1 203 ? -16.388 6.511 25.379 1.00 93.56 203 GLU A CA 1
ATOM 1483 C C . GLU A 1 203 ? -15.079 6.370 26.170 1.00 93.56 203 GLU A C 1
ATOM 1485 O O . GLU A 1 203 ? -15.108 6.121 27.379 1.00 93.56 203 GLU A O 1
ATOM 1490 N N . ALA A 1 204 ? -13.936 6.603 25.516 1.00 94.88 204 ALA A N 1
ATOM 1491 C CA . ALA A 1 204 ? -12.630 6.574 26.167 1.00 94.88 204 ALA A CA 1
ATOM 1492 C C . ALA A 1 204 ? -12.519 7.647 27.262 1.00 94.88 204 ALA A C 1
ATOM 1494 O O . ALA A 1 204 ? -12.078 7.360 28.376 1.00 94.88 204 ALA A O 1
ATOM 1495 N N . ARG A 1 205 ? -12.979 8.874 26.979 1.00 94.88 205 ARG A N 1
ATOM 1496 C CA . ARG A 1 205 ? -12.992 9.978 27.952 1.00 94.88 205 ARG A CA 1
ATOM 1497 C C . ARG A 1 205 ? -13.868 9.672 29.160 1.00 94.88 205 ARG A C 1
ATOM 1499 O O . ARG A 1 205 ? -13.418 9.863 30.285 1.00 94.88 205 ARG A O 1
ATOM 1506 N N . ARG A 1 206 ? -15.081 9.147 28.966 1.00 94.62 206 ARG A N 1
ATOM 1507 C CA . ARG A 1 206 ? -15.977 8.766 30.075 1.00 94.62 206 ARG A CA 1
ATOM 1508 C C . ARG A 1 206 ? -15.355 7.720 30.992 1.00 94.62 206 ARG A C 1
ATOM 1510 O O . ARG A 1 206 ? -15.532 7.809 32.203 1.00 94.62 206 ARG A O 1
ATOM 1517 N N . LYS A 1 207 ? -14.595 6.769 30.441 1.00 91.81 207 LYS A N 1
ATOM 1518 C CA . LYS A 1 207 ? -13.861 5.785 31.250 1.00 91.81 207 LYS A CA 1
ATOM 1519 C C . LYS A 1 207 ? -12.702 6.386 32.038 1.00 91.81 207 LYS A C 1
ATOM 1521 O O . LYS A 1 207 ? -12.365 5.862 33.093 1.00 91.81 207 LYS A O 1
ATOM 1526 N N . ASN A 1 208 ? -12.112 7.469 31.547 1.00 91.38 208 ASN A N 1
ATOM 1527 C CA . ASN A 1 208 ? -10.897 8.054 32.099 1.00 91.38 208 ASN A CA 1
ATOM 1528 C C . ASN A 1 208 ? -11.129 9.468 32.671 1.00 91.38 208 ASN A C 1
ATOM 1530 O O . ASN A 1 208 ? -10.358 10.396 32.433 1.00 91.38 208 ASN A O 1
ATOM 1534 N N . GLY A 1 209 ? -12.232 9.649 33.408 1.00 89.06 209 GLY A N 1
ATOM 1535 C CA . GLY A 1 209 ? -12.498 10.881 34.166 1.00 89.06 209 GLY A CA 1
ATOM 1536 C C . GLY A 1 209 ? -12.704 12.138 33.311 1.00 89.06 209 GLY A C 1
ATOM 1537 O O . GLY A 1 209 ? -12.445 13.242 33.774 1.00 89.06 209 GLY A O 1
ATOM 1538 N N . GLY A 1 210 ? -13.139 11.981 32.059 1.00 88.88 210 GLY A N 1
ATOM 1539 C CA . GLY A 1 210 ? -13.349 13.067 31.096 1.00 88.88 210 GLY A CA 1
ATOM 1540 C C . GLY A 1 210 ? -12.140 13.377 30.206 1.00 88.88 210 GLY A C 1
ATOM 1541 O O . GLY A 1 210 ? -12.279 14.151 29.258 1.00 88.88 210 GLY A O 1
ATOM 1542 N N . GLN A 1 211 ? -10.980 12.753 30.442 1.00 87.06 211 GLN A N 1
ATOM 1543 C CA . GLN A 1 211 ? -9.748 13.011 29.690 1.00 87.06 211 GLN A CA 1
ATOM 1544 C C . GLN A 1 211 ? -9.344 11.813 28.814 1.00 87.06 211 GLN A C 1
ATOM 1546 O O . GLN A 1 211 ? -9.543 10.670 29.220 1.00 87.06 211 GLN A O 1
ATOM 1551 N N . PRO A 1 212 ? -8.763 12.012 27.615 1.00 88.50 212 PRO A N 1
ATOM 1552 C CA . PRO A 1 212 ? -8.277 10.896 26.809 1.00 88.50 212 PRO A CA 1
ATOM 1553 C C . PRO A 1 212 ? -7.196 10.081 27.547 1.00 88.50 212 PRO A C 1
ATOM 1555 O O . PRO A 1 212 ? -6.338 10.683 28.200 1.00 88.50 212 PRO A O 1
ATOM 1558 N N . PRO A 1 213 ? -7.188 8.739 27.431 1.00 93.12 213 PRO A N 1
ATOM 1559 C CA . PRO A 1 213 ? -6.124 7.902 27.971 1.00 93.12 213 PRO A CA 1
ATOM 1560 C C . PRO A 1 213 ? -4.767 8.236 27.324 1.00 93.12 213 PRO A C 1
ATOM 1562 O O . PRO A 1 213 ? -4.724 8.774 26.207 1.00 93.12 213 PRO A O 1
ATOM 1565 N N . PRO A 1 214 ? -3.645 7.932 28.003 1.00 91.81 214 PRO A N 1
ATOM 1566 C CA . PRO A 1 214 ? -2.310 8.154 27.456 1.00 91.81 214 PRO A CA 1
ATOM 1567 C C . PRO A 1 214 ? -2.090 7.339 26.175 1.00 91.81 214 PRO A C 1
ATOM 1569 O O . PRO A 1 214 ? -2.706 6.294 25.971 1.00 91.81 214 PRO A O 1
ATOM 1572 N N . VAL A 1 215 ? -1.195 7.810 25.305 1.00 92.44 215 VAL A N 1
ATOM 1573 C CA . VAL A 1 215 ? -0.817 7.089 24.081 1.00 92.44 215 VAL A CA 1
ATOM 1574 C C . VAL A 1 215 ? 0.045 5.885 24.464 1.00 92.44 215 VAL A C 1
ATOM 1576 O O . VAL A 1 215 ? 1.155 6.060 24.962 1.00 92.44 215 VAL A O 1
ATOM 1579 N N . THR A 1 216 ? -0.459 4.670 24.244 1.00 89.00 216 THR A N 1
ATOM 1580 C CA . THR A 1 216 ? 0.227 3.416 24.624 1.00 89.00 216 THR A CA 1
ATOM 1581 C C . THR A 1 216 ? 0.492 2.480 23.449 1.00 89.00 216 THR A C 1
ATOM 1583 O O . THR A 1 216 ? 1.316 1.575 23.562 1.00 89.00 216 THR A O 1
ATOM 1586 N N . LEU A 1 217 ? -0.173 2.696 22.314 1.00 85.81 217 LEU A N 1
ATOM 1587 C CA . LEU A 1 217 ? 0.051 1.942 21.087 1.00 85.81 217 LEU A CA 1
ATOM 1588 C C . LEU A 1 217 ? 1.029 2.693 20.173 1.00 85.81 217 LEU A C 1
ATOM 1590 O O . LEU A 1 217 ? 0.852 3.887 19.935 1.00 85.81 217 LEU A O 1
ATOM 1594 N N . ARG A 1 218 ? 2.054 1.985 19.690 1.00 69.25 218 ARG A N 1
ATOM 1595 C CA . ARG A 1 218 ? 2.949 2.364 18.590 1.00 69.25 218 ARG A CA 1
ATOM 1596 C C . ARG A 1 218 ? 3.146 1.136 17.708 1.00 69.25 218 ARG A C 1
ATOM 1598 O O . ARG A 1 218 ? 3.339 0.047 18.302 1.00 69.25 218 ARG A O 1
#

pLDDT: mean 76.83, std 19.48, range [33.72, 98.5]

Radius of gyration: 28.55 Å; Cα contacts (8 Å, |Δi|>4): 327; chains: 1; bounding box: 72×37×89 Å

Solvent-accessible surface area (backbone atoms only — not comparable to full-atom values): 12895 Å² total; per-residue (Å²): 141,83,87,82,83,84,80,80,80,76,79,73,77,73,75,73,77,54,50,66,47,74,66,60,76,72,82,87,58,61,58,87,67,38,72,43,65,51,58,88,46,99,89,42,75,13,34,41,25,17,42,74,77,29,42,81,52,98,76,36,50,36,74,53,67,73,42,49,52,84,78,58,81,60,83,93,49,50,51,91,67,22,57,25,51,50,66,60,65,100,84,52,68,54,36,49,40,14,43,70,84,24,38,78,52,99,91,37,71,40,47,61,63,54,52,51,56,46,45,48,38,31,40,48,66,76,40,82,68,55,70,70,60,47,53,48,58,66,67,60,78,61,57,68,69,58,54,39,35,59,54,23,72,31,71,64,31,46,49,57,55,31,49,40,28,40,74,48,62,73,38,81,58,51,72,69,57,45,49,53,52,31,49,41,36,47,75,72,47,36,42,68,56,52,43,50,53,53,29,62,28,69,69,17,9,64,75,46,85,69,38,58,62,79,92,79,84,132

Sequence (218 aa):
MFAGGVSVSASAVAAPPPDCGTGLVCAGGPTAGASACRQRNATAATVYCCPVGQRIDNGKCVAPAPVCGRGLYCAGGPTPGASACRQQESSTREVFCCPEGQRIENGKCFDARTAEITSFYTDILHRAPAPEWLARHVNGGLPTAKVRESIAKTPEARGLVNKAYKAYLGREGEAGGLDSWTDHLVRGKTLDWVWEQIRTSEEARRKNGGQPPPVTLR

Mean predicted aligned error: 15.48 Å

Nearest PDB structures (foldseek):
  8ieq-assembly1_A  TM=3.818E-01  e=3.569E+00  Homo sapiens

Foldseek 3Di:
DDDDDDDDDPPDPPDPFFDKDFADACPPFQDPQWPHWDDPDRPGTIITTGPPQFDADNRDTDHHPPQDDFPDDADPAGDVQFRDWDDDDPPDSDIGTHGPCWYDDPNDTDRPLLVLLQVLLCQQQVDGDDPVVSVCVSPVPDDSLVSQLVNLPDPRSLVLLQVLCCVQQVDGDDPVRSVVLSVVSSVDHGSVNSSVCSQQDPNSCVVVVNDGDDDDDD

Secondary structure (DSSP, 8-state):
-------------PPPPPPEEE-S--SSSPPTT-SEEE-SSTTSPPEEEPPTT-EEETTEEEPPPPSS-TT---SSSPPTTEEEEEE-STT---EEEEETTEEEETTEEEEHHHHHHHHHHHHHHSSPPPHHHHHHHHHS---HHHHHHHHHTSHHHHHHHHHHIIIIISSPPPHHHHHHHHHHHHTT--HHHHHHHHHHSHHHHHHTTTSPPP----